Protein AF-A0A1Y3CD40-F1 (afdb_monomer_lite)

Foldseek 3Di:
DDDDDDDDDDDPDDDDDDPPPVVVVVLLVLLLVQFQPLKDKDDDQPWIKIFGQDDLPQKWKKKKKFDADPVQRFGPAIAMDTWDWAQDGDPVRVVVRCVVCPPSPTDGMTITPDHDDPPIDIDIGIGHPLQQQDDDVHGGQAGNSSNPNAGWHWGWFDDQFFIKIWTARDPVRPDTNDIDTDGDPDGDDGPDDPSRHDGD

Radius of gyration: 20.07 Å; chains: 1; bounding box: 46×55×56 Å

Structure (mmCIF, N/CA/C/O backbone):
data_AF-A0A1Y3CD40-F1
#
_entry.id   AF-A0A1Y3CD40-F1
#
loop_
_atom_site.group_PDB
_atom_site.id
_atom_site.type_symbol
_atom_site.label_atom_id
_atom_site.label_alt_id
_atom_site.label_comp_id
_atom_site.label_asym_id
_atom_site.label_entity_id
_atom_site.label_seq_id
_atom_site.pdbx_PDB_ins_code
_atom_site.Cartn_x
_atom_site.Cartn_y
_atom_site.Cartn_z
_atom_site.occupancy
_atom_site.B_iso_or_equiv
_atom_site.auth_seq_id
_atom_site.auth_comp_id
_atom_site.auth_asym_id
_atom_site.auth_atom_id
_atom_site.pdbx_PDB_model_num
ATOM 1 N N . MET A 1 1 ? -28.617 40.605 35.496 1.00 34.56 1 MET A N 1
ATOM 2 C CA . MET A 1 1 ? -29.493 39.490 35.085 1.00 34.56 1 MET A CA 1
ATOM 3 C C . MET A 1 1 ? -28.814 38.802 33.915 1.00 34.56 1 MET A C 1
ATOM 5 O O . MET A 1 1 ? -28.768 39.381 32.842 1.00 34.56 1 MET A O 1
ATOM 9 N N . MET A 1 2 ? -28.195 37.647 34.142 1.00 21.34 2 MET A N 1
ATOM 10 C CA . MET A 1 2 ? -27.704 36.77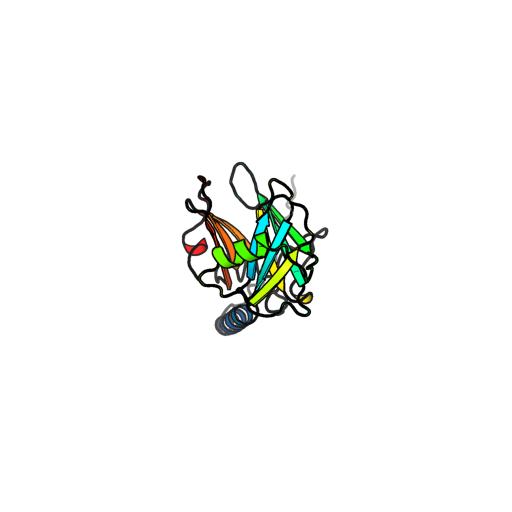7 33.075 1.00 21.34 2 MET A CA 1
ATOM 11 C C . MET A 1 2 ? -27.747 35.351 33.619 1.00 21.34 2 MET A C 1
ATOM 13 O O . MET A 1 2 ? -27.219 35.083 34.696 1.00 21.34 2 MET A O 1
ATOM 17 N N . PHE A 1 3 ? -28.511 34.507 32.934 1.00 21.34 3 PHE A N 1
ATOM 18 C CA . PHE A 1 3 ? -28.78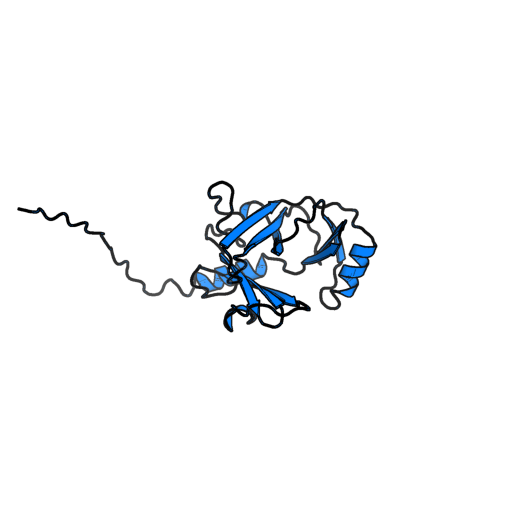8 33.129 33.308 1.00 21.34 3 PHE A CA 1
ATOM 19 C C . PHE A 1 3 ? -27.618 32.215 32.930 1.00 21.34 3 PHE A C 1
ATOM 21 O O . PHE A 1 3 ? -27.034 32.348 31.857 1.00 21.34 3 PHE A O 1
ATOM 28 N N . LEU A 1 4 ? -27.339 31.273 33.832 1.00 20.83 4 LEU A N 1
ATOM 29 C CA . LEU A 1 4 ? -26.603 30.033 33.605 1.00 20.83 4 LEU A CA 1
ATOM 30 C C . LEU A 1 4 ? -27.340 29.138 32.599 1.00 20.83 4 LEU A C 1
ATOM 32 O O . LEU A 1 4 ? -28.550 28.959 32.722 1.00 20.83 4 LEU A O 1
ATOM 36 N N . ILE A 1 5 ? -26.589 28.480 31.713 1.00 24.81 5 ILE A N 1
ATOM 37 C CA . ILE A 1 5 ? -26.925 27.139 31.220 1.00 24.81 5 ILE A CA 1
ATOM 38 C C . ILE A 1 5 ? -25.646 26.301 31.304 1.00 24.81 5 ILE A C 1
ATOM 40 O O . ILE A 1 5 ? -24.670 26.558 30.604 1.00 24.81 5 ILE A O 1
ATOM 44 N N . SER A 1 6 ? -25.656 25.328 32.212 1.00 22.31 6 SER A N 1
ATOM 45 C CA . SER A 1 6 ? -24.677 24.250 32.316 1.00 22.31 6 SER A CA 1
ATOM 46 C C . SER A 1 6 ? -25.056 23.117 31.363 1.00 22.31 6 SER A C 1
ATOM 48 O O . SER A 1 6 ? -26.196 22.655 31.405 1.00 22.31 6 SER A O 1
ATOM 50 N N . CYS A 1 7 ? -24.101 22.613 30.583 1.00 23.28 7 CYS A N 1
ATOM 51 C CA . CYS A 1 7 ? -24.213 21.302 29.947 1.00 23.28 7 CYS A CA 1
ATOM 52 C C . CYS A 1 7 ? -23.283 20.330 30.674 1.00 23.28 7 CYS A C 1
ATOM 54 O O . CYS A 1 7 ? -22.067 20.372 30.517 1.00 23.28 7 CYS A O 1
ATOM 56 N N . THR A 1 8 ? -23.884 19.476 31.497 1.00 23.80 8 THR A N 1
ATOM 57 C CA . THR A 1 8 ? -23.300 18.247 32.035 1.00 23.80 8 THR A CA 1
ATOM 58 C C . THR A 1 8 ? -23.122 17.241 30.897 1.00 23.80 8 THR A C 1
ATOM 60 O O . THR A 1 8 ? -24.110 16.893 30.249 1.00 23.80 8 THR A O 1
ATOM 63 N N . SER A 1 9 ? -21.905 16.751 30.659 1.00 26.22 9 SER A N 1
ATOM 64 C CA . SER A 1 9 ? -21.713 15.468 29.974 1.00 26.22 9 SER A CA 1
ATOM 65 C C . SER A 1 9 ? -21.477 14.399 31.039 1.00 26.22 9 SER A C 1
ATOM 67 O O . SER A 1 9 ? -20.674 14.575 31.950 1.00 26.22 9 SER A O 1
ATOM 69 N N . TYR A 1 10 ? -22.295 13.352 30.972 1.00 24.41 10 TYR A N 1
ATOM 70 C CA . TYR A 1 10 ? -22.186 12.128 31.755 1.00 24.41 10 TYR A CA 1
ATOM 71 C C . TYR A 1 10 ? -20.956 11.361 31.246 1.00 24.41 10 TYR A C 1
ATOM 73 O O . TYR A 1 10 ? -20.965 10.890 30.109 1.00 24.41 10 TYR A O 1
ATOM 81 N N . GLU A 1 11 ? -19.911 11.252 32.061 1.00 28.27 11 GLU A N 1
ATOM 82 C CA . GLU A 1 11 ? -18.873 10.233 31.904 1.00 28.27 11 GLU A CA 1
ATOM 83 C C . GLU A 1 11 ? -19.194 9.120 32.904 1.00 28.27 11 GLU A C 1
ATOM 85 O O . GLU A 1 11 ? -18.893 9.228 34.089 1.00 28.27 11 GLU A O 1
ATOM 90 N N . ASP A 1 12 ? -19.866 8.066 32.437 1.00 26.75 12 ASP A N 1
ATOM 91 C CA . ASP A 1 12 ? -19.858 6.797 33.161 1.00 26.75 12 ASP A CA 1
ATOM 92 C C . ASP A 1 12 ? -18.488 6.146 32.921 1.00 26.75 12 ASP A C 1
ATOM 94 O O . ASP A 1 12 ? -18.203 5.612 31.845 1.00 26.75 12 ASP A O 1
ATOM 98 N N . GLU A 1 13 ? -17.616 6.233 33.925 1.00 27.86 13 GLU A N 1
ATOM 99 C CA . GLU A 1 13 ? -16.353 5.501 33.992 1.00 27.86 13 GLU A CA 1
ATOM 100 C C . GLU A 1 13 ? -16.639 3.990 34.052 1.00 27.86 13 GLU A C 1
ATOM 102 O O . GLU A 1 13 ? -17.090 3.452 35.065 1.00 27.86 13 GLU A O 1
ATOM 107 N N . ILE A 1 14 ? -16.368 3.278 32.956 1.00 30.06 14 ILE A N 1
ATOM 108 C CA . ILE A 1 14 ? -16.331 1.811 32.957 1.00 30.06 14 ILE A CA 1
ATOM 109 C C . ILE A 1 14 ? -14.957 1.384 33.504 1.00 30.06 14 ILE A C 1
ATOM 111 O O . ILE A 1 14 ? -13.937 1.793 32.943 1.00 30.06 14 ILE A O 1
ATOM 115 N N . PRO A 1 15 ? -14.886 0.549 34.559 1.00 24.95 15 PRO A N 1
ATOM 116 C CA . PRO A 1 15 ? -13.616 0.145 35.143 1.00 24.95 15 PRO A CA 1
ATOM 117 C C . PRO A 1 15 ? -12.832 -0.742 34.169 1.00 24.95 15 PRO A C 1
ATOM 119 O O . PRO A 1 15 ? -13.283 -1.815 33.761 1.00 24.95 15 PRO A O 1
ATOM 122 N N . VAL A 1 16 ? -11.637 -0.279 33.801 1.00 34.59 16 VAL A N 1
ATOM 123 C CA . VAL A 1 16 ? -10.690 -0.980 32.930 1.00 34.59 16 VAL A CA 1
ATOM 124 C C . VAL A 1 16 ? -9.771 -1.839 33.791 1.00 34.59 16 VAL A C 1
ATOM 126 O O . VAL A 1 16 ? -8.693 -1.394 34.168 1.00 34.59 16 VAL A O 1
ATOM 129 N N . GLU A 1 17 ? -10.146 -3.088 34.071 1.00 32.19 17 GLU A N 1
ATOM 130 C CA . GLU A 1 17 ? -9.173 -4.073 34.559 1.00 32.19 17 GLU A CA 1
ATOM 131 C C . GLU A 1 17 ? -9.297 -5.439 33.861 1.00 32.19 17 GLU A C 1
ATOM 133 O O . GLU A 1 17 ? -10.316 -6.124 33.895 1.00 32.19 17 GLU A O 1
ATOM 138 N N . SER A 1 18 ? -8.165 -5.848 33.270 1.00 28.17 18 SER A N 1
ATOM 139 C CA . SER A 1 18 ? -7.723 -7.213 32.918 1.00 28.17 18 SER A CA 1
ATOM 140 C C . SER A 1 18 ? -8.180 -7.915 31.623 1.00 28.17 18 SER A C 1
ATOM 142 O O . SER A 1 18 ? -7.573 -8.927 31.277 1.00 28.17 18 SER A O 1
ATOM 144 N N . VAL A 1 19 ? -9.103 -7.376 30.816 1.00 32.25 19 VAL A N 1
ATOM 145 C CA . VAL A 1 19 ? -9.528 -8.045 29.553 1.00 32.25 19 VAL A CA 1
ATOM 146 C C . VAL A 1 19 ? -8.695 -7.638 28.313 1.00 32.25 19 VAL A C 1
ATOM 148 O O . VAL A 1 19 ? -8.696 -8.333 27.299 1.00 32.25 19 VAL A O 1
ATOM 151 N N . GLN A 1 20 ? -7.898 -6.565 28.391 1.00 33.16 20 GLN A N 1
ATOM 152 C CA . GLN A 1 20 ? -7.219 -5.973 27.222 1.00 33.16 20 GLN A CA 1
ATOM 153 C C . GLN A 1 20 ? -6.059 -6.816 26.642 1.00 33.16 20 GLN A C 1
ATOM 155 O O . GLN A 1 20 ? -5.842 -6.812 25.435 1.00 33.16 20 GLN A O 1
ATOM 160 N N . LYS A 1 21 ? -5.311 -7.572 27.463 1.00 32.75 21 LYS A N 1
ATOM 161 C CA . LYS A 1 21 ? -4.054 -8.211 27.007 1.00 32.75 21 LYS A CA 1
ATOM 162 C C . LYS A 1 21 ? -4.234 -9.410 26.067 1.00 32.75 21 LYS A C 1
ATOM 164 O O . LYS A 1 21 ? -3.338 -9.672 25.276 1.00 32.75 21 LYS A O 1
ATOM 169 N N . ASN A 1 22 ? -5.358 -10.127 26.144 1.00 33.34 22 ASN A N 1
ATOM 170 C CA . ASN A 1 22 ? -5.616 -11.311 25.304 1.00 33.34 22 ASN A CA 1
ATOM 171 C C . ASN A 1 22 ? -6.380 -10.987 24.009 1.00 33.34 22 ASN A C 1
ATOM 173 O O . ASN A 1 22 ? -6.388 -11.795 23.081 1.00 33.34 22 ASN A O 1
ATOM 177 N N . TYR A 1 23 ? -7.042 -9.827 23.946 1.00 40.56 23 TYR A N 1
ATOM 178 C CA . TYR A 1 23 ? -7.760 -9.391 22.747 1.00 40.56 23 TYR A CA 1
ATOM 179 C C . TYR A 1 23 ? -6.791 -8.821 21.697 1.00 40.56 23 TYR A C 1
ATOM 181 O O . TYR A 1 23 ? -6.963 -9.076 20.508 1.00 40.56 23 TYR A O 1
ATOM 189 N N . ASP A 1 24 ? -5.744 -8.110 22.135 1.00 57.88 24 ASP A N 1
ATOM 190 C CA . ASP A 1 24 ? -4.782 -7.474 21.227 1.00 57.88 24 ASP A CA 1
ATOM 191 C C . ASP A 1 24 ? -3.840 -8.474 20.542 1.00 57.88 24 ASP A C 1
ATOM 193 O O . ASP A 1 24 ? -3.645 -8.378 19.335 1.00 57.88 24 ASP A O 1
ATOM 197 N N . SER A 1 25 ? -3.305 -9.481 21.245 1.00 57.03 25 SER A N 1
ATOM 198 C CA . SER A 1 25 ? -2.351 -10.439 20.650 1.00 57.03 25 SER A CA 1
ATOM 199 C C . SER A 1 25 ? -2.954 -11.262 19.507 1.00 57.03 25 SER A C 1
ATOM 201 O O . SER A 1 25 ? -2.354 -11.373 18.441 1.00 57.03 25 SER A O 1
ATOM 203 N N . ASN A 1 26 ? -4.175 -11.774 19.688 1.00 60.91 26 ASN A N 1
ATOM 204 C CA . ASN A 1 26 ? -4.884 -12.532 18.654 1.00 60.91 26 ASN A CA 1
ATOM 205 C C . ASN A 1 26 ? -5.242 -11.666 17.441 1.00 60.91 26 ASN A C 1
ATOM 207 O O . ASN A 1 26 ? -5.164 -12.134 16.307 1.00 60.91 26 ASN A O 1
ATOM 211 N N . ARG A 1 27 ? -5.625 -10.402 17.665 1.00 64.38 27 ARG A N 1
ATOM 212 C CA . ARG A 1 27 ? -5.925 -9.448 16.590 1.00 64.38 27 ARG A CA 1
ATOM 213 C C . ARG A 1 27 ? -4.670 -9.145 15.764 1.00 64.38 27 ARG A C 1
ATOM 215 O O . ARG A 1 27 ? -4.734 -9.174 14.538 1.00 64.38 27 ARG A O 1
ATOM 222 N N . ILE A 1 28 ? -3.531 -8.937 16.432 1.00 61.47 28 ILE A N 1
ATOM 223 C CA . ILE A 1 28 ? -2.218 -8.711 15.808 1.00 61.47 28 ILE A CA 1
ATOM 224 C C . ILE A 1 28 ? -1.807 -9.904 14.948 1.00 61.47 28 ILE A C 1
ATOM 226 O O . ILE A 1 28 ? -1.474 -9.726 13.778 1.00 61.47 28 ILE A O 1
ATOM 230 N N . GLU A 1 29 ? -1.850 -11.119 15.499 1.00 60.81 29 GLU A N 1
ATOM 231 C CA . GLU A 1 29 ? -1.494 -12.327 14.749 1.00 60.81 29 GLU A CA 1
ATOM 232 C C . GLU A 1 29 ? -2.425 -12.545 13.551 1.00 60.81 29 GLU A C 1
ATOM 234 O O . GLU A 1 29 ? -1.965 -12.912 12.473 1.00 60.81 29 GLU A O 1
ATOM 239 N N . GLN A 1 30 ? -3.725 -12.275 13.690 1.00 58.28 30 GLN A N 1
ATOM 240 C CA . GLN A 1 30 ? -4.676 -12.396 12.584 1.00 58.28 30 GLN A CA 1
ATOM 241 C C . GLN A 1 30 ? -4.435 -11.363 11.480 1.00 58.28 30 GLN A C 1
ATOM 243 O O . GLN A 1 30 ? -4.523 -11.731 10.311 1.00 58.28 30 GLN A O 1
ATOM 248 N N . SER A 1 31 ? -4.102 -10.113 11.815 1.00 59.75 31 SER A N 1
ATOM 249 C CA . SER A 1 31 ? -3.740 -9.092 10.821 1.00 59.75 31 SER A CA 1
ATOM 250 C C . SER A 1 31 ? -2.425 -9.443 10.118 1.00 59.75 31 SER A C 1
ATOM 252 O O . SER A 1 31 ? -2.384 -9.460 8.889 1.00 59.75 31 SER A O 1
ATOM 254 N N . LYS A 1 32 ? -1.383 -9.830 10.875 1.00 60.38 32 LYS A N 1
ATOM 255 C CA . LYS A 1 32 ? -0.082 -10.260 10.322 1.00 60.38 32 LYS A CA 1
ATOM 256 C C . LYS A 1 32 ? -0.213 -11.491 9.409 1.00 60.38 32 LYS A C 1
ATOM 258 O O . LYS A 1 32 ? 0.491 -11.577 8.412 1.00 60.38 32 LYS A O 1
ATOM 263 N N . ASN A 1 33 ? -1.136 -12.412 9.706 1.00 55.12 33 ASN A N 1
ATOM 264 C CA . ASN A 1 33 ? -1.370 -13.623 8.908 1.00 55.12 33 ASN A CA 1
ATOM 265 C C . ASN A 1 33 ? -2.306 -13.427 7.696 1.00 55.12 33 ASN A C 1
ATOM 267 O O . ASN A 1 33 ? -2.403 -14.333 6.867 1.00 55.12 33 ASN A O 1
ATOM 271 N N . LYS A 1 34 ? -3.028 -12.301 7.596 1.00 55.56 34 LYS A N 1
ATOM 272 C CA . LYS A 1 34 ? -4.039 -12.059 6.544 1.00 55.56 34 LYS A CA 1
ATOM 273 C C . LYS A 1 34 ? -3.618 -11.062 5.471 1.00 55.56 34 LYS A C 1
ATOM 275 O O . LYS A 1 34 ? -4.260 -11.023 4.424 1.00 55.56 34 LYS A O 1
ATOM 280 N N . ILE A 1 35 ? -2.568 -10.280 5.697 1.00 55.00 35 ILE A N 1
ATOM 281 C CA . ILE A 1 35 ? -2.058 -9.358 4.685 1.00 55.00 35 ILE A CA 1
ATOM 282 C C . ILE A 1 35 ? -0.812 -9.991 4.065 1.00 55.00 35 ILE A C 1
ATOM 284 O O . ILE A 1 35 ? 0.218 -10.156 4.710 1.00 55.00 35 ILE A O 1
ATOM 288 N N . ASP A 1 36 ? -0.926 -10.400 2.803 1.00 54.03 36 ASP A N 1
ATOM 289 C CA . ASP A 1 36 ? 0.199 -10.927 2.029 1.00 54.03 36 ASP A CA 1
ATOM 290 C C . ASP A 1 36 ? 1.004 -9.730 1.496 1.00 54.03 36 ASP A C 1
ATOM 292 O O . ASP A 1 36 ? 0.763 -9.220 0.403 1.00 54.03 36 ASP A O 1
ATOM 296 N N . TYR A 1 37 ? 1.944 -9.239 2.305 1.00 53.94 37 TYR A N 1
ATOM 297 C CA . TYR A 1 37 ? 2.756 -8.037 2.048 1.00 53.94 37 TYR A CA 1
ATOM 298 C C . TYR A 1 37 ? 3.748 -8.160 0.880 1.00 53.94 37 TYR A C 1
ATOM 300 O O . TYR A 1 37 ? 4.582 -7.290 0.639 1.00 53.94 37 TYR A O 1
ATOM 308 N N . THR A 1 38 ? 3.707 -9.260 0.136 1.00 61.38 38 THR A N 1
ATOM 309 C CA . THR A 1 38 ? 4.680 -9.562 -0.916 1.00 61.38 38 THR A CA 1
ATOM 310 C C . THR A 1 38 ? 4.207 -9.077 -2.276 1.00 61.38 38 THR A C 1
ATOM 312 O O . THR A 1 38 ? 4.277 -9.809 -3.263 1.00 61.38 38 THR A O 1
ATOM 315 N N . ILE A 1 39 ? 3.706 -7.844 -2.321 1.00 72.50 39 ILE A N 1
ATOM 316 C CA . ILE A 1 39 ? 3.338 -7.167 -3.559 1.00 72.50 39 ILE A CA 1
ATOM 317 C C . ILE A 1 39 ? 4.349 -6.055 -3.806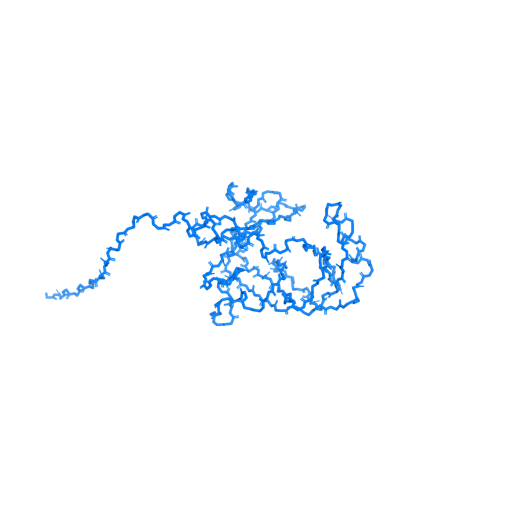 1.00 72.50 39 ILE A C 1
ATOM 319 O O . ILE A 1 39 ? 4.661 -5.274 -2.913 1.00 72.50 39 ILE A O 1
ATOM 323 N N . GLY A 1 40 ? 4.915 -6.028 -5.005 1.00 75.75 40 GLY A N 1
ATOM 324 C CA . GLY A 1 40 ? 5.716 -4.915 -5.497 1.00 75.75 40 GLY A CA 1
ATOM 325 C C . GLY A 1 40 ? 4.943 -4.178 -6.571 1.00 75.75 40 GLY A C 1
ATOM 326 O O . GLY A 1 40 ? 4.177 -4.798 -7.309 1.00 75.75 40 GLY A O 1
ATOM 327 N N . ARG A 1 41 ? 5.166 -2.874 -6.691 1.00 79.81 41 ARG A N 1
ATOM 328 C CA . ARG A 1 41 ? 4.602 -2.051 -7.759 1.00 79.81 41 ARG A CA 1
ATOM 329 C C . ARG A 1 41 ? 5.719 -1.307 -8.470 1.00 79.81 41 ARG A C 1
ATOM 331 O O . ARG A 1 41 ? 6.651 -0.828 -7.833 1.00 79.81 41 ARG A O 1
ATOM 338 N N . VAL A 1 42 ? 5.608 -1.211 -9.788 1.00 76.50 42 VAL A N 1
ATOM 339 C CA . VAL A 1 42 ? 6.414 -0.298 -10.597 1.00 76.50 42 VAL A CA 1
ATOM 340 C C . VAL A 1 42 ? 5.470 0.507 -11.472 1.00 76.50 42 VAL A C 1
ATOM 342 O O . VAL A 1 42 ? 4.542 -0.043 -12.066 1.00 76.50 42 VAL A O 1
ATOM 345 N N . GLN A 1 43 ? 5.737 1.805 -11.555 1.00 74.56 43 GLN A N 1
ATOM 346 C CA . GLN A 1 43 ? 4.975 2.745 -12.355 1.00 74.56 43 GLN A CA 1
ATOM 347 C C . GLN A 1 43 ? 5.905 3.468 -13.338 1.00 74.56 43 GLN A C 1
ATOM 349 O O . GLN A 1 43 ? 6.981 3.941 -12.979 1.00 74.56 43 GLN A O 1
ATOM 354 N N . PHE A 1 44 ? 5.474 3.543 -14.591 1.00 72.31 44 PHE A N 1
ATOM 355 C CA . PHE A 1 44 ? 6.065 4.304 -15.688 1.00 72.31 44 PHE A CA 1
ATOM 356 C C . PHE A 1 44 ? 5.018 5.257 -16.238 1.00 72.31 44 PHE A C 1
ATOM 358 O O . PHE A 1 44 ? 3.831 4.965 -16.153 1.00 72.31 44 PHE A O 1
ATOM 365 N N . LEU A 1 45 ? 5.458 6.311 -16.934 1.00 69.88 45 LEU A N 1
ATOM 366 C CA . LEU A 1 45 ? 4.602 7.355 -17.515 1.00 69.88 45 LEU A CA 1
ATOM 367 C C . LEU A 1 45 ? 3.310 6.839 -18.186 1.00 69.88 45 LEU A C 1
ATOM 369 O O . LEU A 1 45 ? 2.266 7.470 -18.064 1.00 69.88 45 LEU A O 1
ATOM 373 N N . ASN A 1 46 ? 3.387 5.698 -18.882 1.00 71.81 46 ASN A N 1
ATOM 374 C CA . ASN A 1 46 ? 2.280 5.128 -19.655 1.00 71.81 46 ASN A CA 1
ATOM 375 C C . ASN A 1 46 ? 1.900 3.694 -19.245 1.00 71.81 46 ASN A C 1
ATOM 377 O O . ASN A 1 46 ? 1.087 3.069 -19.925 1.00 71.81 46 ASN A O 1
ATOM 381 N N . SER A 1 47 ? 2.516 3.130 -18.206 1.00 76.44 47 SER A N 1
ATOM 382 C CA . SER A 1 47 ? 2.252 1.752 -17.792 1.00 76.44 47 SER A CA 1
ATOM 383 C C . SER A 1 47 ? 2.514 1.562 -16.308 1.00 76.44 47 SER A C 1
ATOM 385 O O . SER A 1 47 ? 3.404 2.166 -15.727 1.00 76.44 47 SER A O 1
ATOM 387 N N . SER A 1 48 ? 1.742 0.690 -15.681 1.00 84.06 48 SER A N 1
ATOM 388 C CA . SER A 1 48 ? 1.935 0.330 -14.286 1.00 84.06 48 SER A CA 1
ATOM 389 C C . SER A 1 48 ? 1.676 -1.154 -14.133 1.00 84.06 48 SER A C 1
ATOM 391 O O . SER A 1 48 ? 0.848 -1.732 -14.847 1.00 84.06 48 SER A O 1
ATOM 393 N N . CYS A 1 49 ? 2.423 -1.801 -13.254 1.00 86.94 49 CYS A N 1
ATOM 394 C CA . CYS A 1 49 ? 2.250 -3.215 -12.990 1.00 86.94 49 CYS A CA 1
ATOM 395 C C . CYS A 1 49 ? 2.606 -3.555 -11.553 1.00 86.94 49 CYS A C 1
ATOM 397 O O . CYS A 1 49 ? 3.349 -2.849 -10.867 1.00 86.94 49 CYS A O 1
ATOM 399 N N . ILE A 1 50 ? 2.072 -4.692 -11.128 1.00 87.44 50 ILE A N 1
ATOM 400 C CA . ILE A 1 50 ? 2.335 -5.275 -9.826 1.00 87.44 50 ILE A CA 1
ATOM 401 C C . ILE A 1 50 ? 2.923 -6.671 -9.981 1.00 87.44 50 ILE A C 1
ATOM 403 O O . ILE A 1 50 ? 2.577 -7.417 -10.902 1.00 87.44 50 ILE A O 1
ATOM 407 N N . GLY A 1 51 ? 3.815 -7.013 -9.062 1.00 87.00 51 GLY A N 1
ATOM 408 C CA . GLY A 1 51 ? 4.383 -8.342 -8.883 1.00 87.00 51 GLY A CA 1
ATOM 409 C C . GLY A 1 51 ? 3.913 -8.909 -7.555 1.00 87.00 51 GLY A C 1
ATOM 410 O O . GLY A 1 51 ? 3.756 -8.164 -6.596 1.00 87.00 51 GLY A O 1
ATOM 411 N N . SER A 1 52 ? 3.672 -10.213 -7.491 1.00 84.38 52 SER A N 1
ATOM 412 C CA . SER A 1 52 ? 3.256 -10.895 -6.263 1.00 84.38 52 SER A CA 1
ATOM 413 C C . SER A 1 52 ? 3.842 -12.301 -6.173 1.00 84.38 52 SER A C 1
ATOM 415 O O . SER A 1 52 ? 4.145 -12.937 -7.188 1.00 84.38 52 SER A O 1
ATOM 417 N N . VAL A 1 53 ? 4.018 -12.797 -4.949 1.00 82.44 53 VAL A N 1
ATOM 418 C CA . VAL A 1 53 ? 4.504 -14.168 -4.693 1.00 82.44 53 VAL A CA 1
ATOM 419 C C . VAL A 1 53 ? 3.391 -15.205 -4.799 1.00 82.44 53 VAL A C 1
ATOM 421 O O . VAL A 1 53 ? 3.651 -16.342 -5.186 1.00 82.44 53 VAL A O 1
ATOM 424 N N . LYS A 1 54 ? 2.146 -14.821 -4.507 1.00 83.56 54 LYS A N 1
ATOM 425 C CA . LYS A 1 54 ? 0.956 -15.675 -4.615 1.00 83.56 54 LYS A CA 1
ATOM 426 C C . LYS A 1 54 ? -0.028 -15.090 -5.633 1.00 83.56 54 LYS A C 1
ATOM 428 O O . LYS A 1 54 ? -0.037 -13.876 -5.828 1.00 83.56 54 LYS A O 1
ATOM 433 N N . PRO A 1 55 ? -0.855 -15.917 -6.294 1.00 84.94 55 PRO A N 1
ATOM 434 C CA . PRO A 1 55 ? -1.800 -15.414 -7.280 1.00 84.94 55 PRO A CA 1
ATOM 435 C C . PRO A 1 55 ? -2.876 -14.540 -6.624 1.00 84.94 55 PRO A C 1
ATOM 437 O O . PRO A 1 55 ? -3.431 -14.892 -5.583 1.00 84.94 55 PRO A O 1
ATOM 440 N N . ILE A 1 56 ? -3.218 -13.430 -7.278 1.00 81.31 56 ILE A N 1
ATOM 441 C CA . ILE A 1 56 ? -4.238 -12.471 -6.839 1.00 81.31 56 ILE A CA 1
ATOM 442 C C . ILE A 1 56 ? -5.595 -12.946 -7.378 1.00 81.31 56 ILE A C 1
ATOM 444 O O . ILE A 1 56 ? -6.201 -12.349 -8.265 1.00 81.31 56 ILE A O 1
ATOM 448 N N . ASN A 1 57 ? -6.052 -14.096 -6.884 1.00 75.81 57 ASN A N 1
ATOM 449 C CA . ASN A 1 57 ? -7.341 -14.674 -7.262 1.00 75.81 57 ASN A CA 1
ATOM 450 C C . ASN A 1 57 ? -8.416 -14.212 -6.275 1.00 75.81 57 ASN A C 1
ATOM 452 O O . ASN A 1 57 ? -8.281 -14.441 -5.078 1.00 75.81 57 ASN A O 1
ATOM 456 N N . ASN A 1 58 ? -9.503 -13.612 -6.771 1.00 73.12 58 ASN A N 1
ATOM 457 C CA . ASN A 1 58 ? -10.639 -13.122 -5.967 1.00 73.12 58 ASN A CA 1
ATOM 458 C C . ASN A 1 58 ? -10.302 -12.039 -4.924 1.00 73.12 58 ASN A C 1
ATOM 460 O O . ASN A 1 58 ? -11.143 -11.720 -4.085 1.00 73.12 58 ASN A O 1
ATOM 464 N N . LEU A 1 59 ? -9.104 -11.458 -4.981 1.00 80.06 59 LEU A N 1
ATOM 465 C CA . LEU A 1 59 ? -8.749 -10.295 -4.179 1.00 80.06 59 LEU A CA 1
ATOM 466 C C . LEU A 1 59 ? -9.001 -9.020 -4.984 1.00 80.06 59 LEU A C 1
ATOM 468 O O . LEU A 1 59 ? -8.915 -9.003 -6.213 1.00 80.06 59 LEU A O 1
ATOM 472 N N . ILE A 1 60 ? -9.311 -7.948 -4.271 1.00 79.62 60 ILE A N 1
ATOM 473 C CA . ILE A 1 60 ? -9.554 -6.621 -4.814 1.00 79.62 60 ILE A CA 1
ATOM 474 C C . ILE A 1 60 ? -8.265 -5.812 -4.691 1.00 79.62 60 ILE A C 1
ATOM 476 O O . ILE A 1 60 ? -7.802 -5.566 -3.574 1.00 79.62 60 ILE A O 1
ATOM 480 N N . PRO A 1 61 ? -7.693 -5.367 -5.819 1.00 79.94 61 PRO A N 1
ATOM 481 C CA . PRO A 1 61 ? -6.611 -4.406 -5.804 1.00 79.94 61 PRO A CA 1
ATOM 482 C C . PRO A 1 61 ? -7.155 -3.016 -5.470 1.00 79.94 61 PRO A C 1
ATOM 484 O O . PRO A 1 61 ? -8.110 -2.531 -6.091 1.00 79.94 61 PRO A O 1
ATOM 487 N N . ILE A 1 62 ? -6.556 -2.383 -4.468 1.00 81.19 62 ILE A N 1
ATOM 488 C CA . ILE A 1 62 ? -6.961 -1.085 -3.941 1.00 81.19 62 ILE A CA 1
ATOM 489 C C . ILE A 1 62 ? -5.732 -0.188 -3.937 1.00 81.19 62 ILE A C 1
ATOM 491 O O . ILE A 1 62 ? -4.713 -0.510 -3.329 1.00 81.19 62 ILE A O 1
ATOM 495 N N . LEU A 1 63 ? -5.851 0.955 -4.599 1.00 81.31 63 LEU A N 1
ATOM 496 C CA . LEU A 1 63 ? -4.905 2.041 -4.433 1.00 81.31 63 LEU A CA 1
ATOM 497 C C . LEU A 1 63 ? -5.395 2.940 -3.305 1.00 81.31 63 LEU A C 1
ATOM 499 O O . LEU A 1 63 ? -6.564 3.320 -3.304 1.00 81.31 63 LEU A O 1
ATOM 503 N N . ILE A 1 64 ? -4.515 3.242 -2.362 1.00 81.25 64 ILE A N 1
ATOM 504 C CA . ILE A 1 64 ? -4.692 4.218 -1.292 1.00 81.25 64 ILE A CA 1
ATOM 505 C C . ILE A 1 64 ? -3.951 5.474 -1.728 1.00 81.25 64 ILE A C 1
ATOM 507 O O . ILE A 1 64 ? -2.785 5.394 -2.091 1.00 81.25 64 ILE A O 1
ATOM 511 N N . GLU A 1 65 ? -4.620 6.614 -1.688 1.00 81.56 65 GLU A N 1
ATOM 512 C CA . GLU A 1 65 ? -4.093 7.892 -2.159 1.00 81.56 65 GLU A CA 1
ATOM 513 C C . GLU A 1 65 ? -4.001 8.851 -0.973 1.00 81.56 65 GLU A C 1
ATOM 515 O O . GLU A 1 65 ? -4.966 9.022 -0.226 1.00 81.56 65 GLU A O 1
ATOM 520 N N . PHE A 1 66 ? -2.844 9.471 -0.784 1.00 79.50 66 PHE A N 1
ATOM 521 C CA . PHE A 1 66 ? -2.595 10.439 0.272 1.00 79.50 66 PHE A CA 1
ATOM 522 C C . PHE A 1 66 ? -2.545 11.842 -0.329 1.00 79.50 66 PHE A C 1
ATOM 524 O O . PHE A 1 66 ? -1.678 12.151 -1.146 1.00 79.50 66 PHE A O 1
ATOM 531 N N . ASP A 1 67 ? -3.487 12.684 0.094 1.00 78.88 67 ASP A N 1
ATOM 532 C CA . ASP A 1 67 ? -3.481 14.125 -0.161 1.00 78.88 67 ASP A CA 1
ATOM 533 C C . ASP A 1 67 ? -2.666 14.787 0.948 1.00 78.88 67 ASP A C 1
ATOM 535 O O . ASP A 1 67 ? -3.005 14.671 2.135 1.00 78.88 67 ASP A O 1
ATOM 539 N N . LEU A 1 68 ? -1.572 15.429 0.561 1.00 77.50 68 LEU A N 1
ATOM 540 C CA . LEU A 1 68 ? -0.608 16.014 1.477 1.00 77.50 68 LEU A CA 1
ATOM 541 C C . LEU A 1 68 ? -0.801 17.516 1.577 1.00 77.50 68 LEU A C 1
ATOM 543 O O . LEU A 1 68 ? -1.165 18.199 0.625 1.00 77.50 68 LEU A O 1
ATOM 547 N N . ASP A 1 69 ? -0.531 18.035 2.763 1.00 81.50 69 ASP A N 1
ATOM 548 C CA . ASP A 1 69 ? -0.287 19.454 2.935 1.00 81.50 69 ASP A CA 1
ATOM 549 C C . ASP A 1 69 ? 1.147 19.771 2.493 1.00 81.50 69 ASP A C 1
ATOM 551 O O . ASP A 1 69 ? 2.099 19.421 3.192 1.00 81.50 69 ASP A O 1
ATOM 555 N N . ASP A 1 70 ? 1.290 20.427 1.341 1.00 73.38 70 ASP A N 1
ATOM 556 C CA . ASP A 1 70 ? 2.579 20.777 0.729 1.00 73.38 70 ASP A CA 1
ATOM 557 C C . ASP A 1 70 ? 3.516 21.560 1.668 1.00 73.38 70 ASP A C 1
ATOM 559 O O . ASP A 1 70 ? 4.736 21.486 1.524 1.00 73.38 70 ASP A O 1
ATOM 563 N N . GLU A 1 71 ? 2.977 22.309 2.639 1.00 77.62 71 GLU A N 1
ATOM 564 C CA . GLU A 1 71 ? 3.792 23.098 3.570 1.00 77.62 71 GLU A CA 1
ATOM 565 C C . GLU A 1 71 ? 4.361 22.255 4.716 1.00 77.62 71 GLU A C 1
ATOM 567 O O . GLU A 1 71 ? 5.455 22.532 5.212 1.00 77.62 71 GLU A O 1
ATOM 572 N N . SER A 1 72 ? 3.616 21.241 5.162 1.00 76.31 72 SER A N 1
ATOM 573 C CA . SER A 1 72 ? 3.942 20.475 6.369 1.00 76.31 72 SER A CA 1
ATOM 574 C C . SER A 1 72 ? 4.303 19.010 6.107 1.00 76.31 72 SER A C 1
ATOM 576 O O . SER A 1 72 ? 4.776 18.324 7.015 1.00 76.31 72 SER A O 1
ATOM 578 N N . GLY A 1 73 ? 4.074 18.517 4.888 1.00 72.62 73 GLY A N 1
ATOM 579 C CA . GLY A 1 73 ? 4.221 17.111 4.507 1.00 72.62 73 GLY A CA 1
ATOM 580 C C . GLY A 1 73 ? 3.239 16.174 5.218 1.00 72.62 73 GLY A C 1
ATOM 581 O O . GLY A 1 73 ? 3.378 14.954 5.126 1.00 72.62 73 GLY A O 1
ATOM 582 N N . ASN A 1 74 ? 2.278 16.717 5.973 1.00 78.06 74 ASN A N 1
ATOM 583 C CA . ASN A 1 74 ? 1.324 15.931 6.745 1.00 78.06 74 ASN A CA 1
ATOM 584 C C . ASN A 1 74 ? 0.160 15.467 5.873 1.00 78.06 74 ASN A C 1
ATOM 586 O O . ASN A 1 74 ? -0.275 16.160 4.953 1.00 78.06 74 ASN A O 1
ATOM 590 N N . VAL A 1 75 ? -0.401 14.311 6.223 1.00 77.12 75 VAL A N 1
ATOM 591 C CA . VAL A 1 75 ? -1.598 13.781 5.567 1.00 77.12 75 VAL A CA 1
ATOM 592 C C . VAL A 1 75 ? -2.805 14.654 5.902 1.00 77.12 75 VAL A C 1
ATOM 594 O O . VAL A 1 75 ? -3.214 14.763 7.059 1.00 77.12 75 VAL A O 1
ATOM 597 N N . LYS A 1 76 ? -3.405 15.242 4.868 1.00 78.56 76 LYS A N 1
ATOM 598 C CA . LYS A 1 76 ? -4.626 16.044 4.951 1.00 78.56 76 LYS A CA 1
ATOM 599 C C . LYS A 1 76 ? -5.867 15.188 4.730 1.00 78.56 76 LYS A C 1
ATOM 601 O O . LYS A 1 76 ? -6.814 15.280 5.509 1.00 78.56 76 LYS A O 1
ATOM 606 N N . ASN A 1 77 ? -5.863 14.356 3.686 1.00 76.56 77 ASN A N 1
ATOM 607 C CA . ASN A 1 77 ? -6.938 13.410 3.386 1.00 76.56 77 ASN A CA 1
ATOM 608 C C . ASN A 1 77 ? -6.377 12.069 2.905 1.00 76.56 77 ASN A C 1
ATOM 610 O O . ASN A 1 77 ? -5.275 11.997 2.365 1.00 76.56 77 ASN A O 1
ATOM 614 N N . ILE A 1 78 ? -7.185 11.019 3.061 1.00 77.50 78 ILE A N 1
ATOM 615 C CA . ILE A 1 78 ? -6.899 9.686 2.530 1.00 77.50 78 ILE A CA 1
ATOM 616 C C . ILE A 1 78 ? -8.035 9.293 1.584 1.00 77.50 78 ILE A C 1
ATOM 618 O O . ILE A 1 78 ? -9.206 9.246 1.967 1.00 77.50 78 ILE A O 1
ATOM 622 N N . GLY A 1 79 ? -7.674 9.046 0.331 1.00 76.44 79 GLY A N 1
ATOM 623 C CA . GLY A 1 79 ? -8.520 8.509 -0.720 1.00 76.44 79 GLY A CA 1
ATOM 624 C C . GLY A 1 79 ? -8.227 7.035 -0.984 1.00 76.44 79 GLY A C 1
ATOM 625 O O . GLY A 1 79 ? -7.254 6.458 -0.501 1.00 76.44 79 GLY A O 1
ATOM 626 N N . TYR A 1 80 ? -9.100 6.412 -1.765 1.00 78.94 80 TYR A N 1
ATOM 627 C CA . TYR A 1 80 ? -8.860 5.089 -2.326 1.00 78.94 80 TYR A CA 1
ATOM 628 C C . TYR A 1 80 ? -9.634 4.898 -3.616 1.00 78.94 80 TYR A C 1
ATOM 630 O O . TYR A 1 80 ? -10.727 5.441 -3.801 1.00 78.94 80 TYR A O 1
ATOM 638 N N . ARG A 1 81 ? -9.123 4.009 -4.460 1.00 77.06 81 ARG A N 1
ATOM 639 C CA . ARG A 1 81 ? -9.840 3.523 -5.632 1.00 77.06 81 ARG A CA 1
ATOM 640 C C . ARG A 1 81 ? -9.570 2.049 -5.865 1.00 77.06 81 ARG A C 1
ATOM 642 O O . ARG A 1 81 ? -8.463 1.553 -5.674 1.00 77.06 81 ARG A O 1
ATOM 649 N N . ARG A 1 82 ? -10.602 1.340 -6.322 1.00 81.69 82 ARG A N 1
ATOM 650 C CA . ARG A 1 82 ? -10.433 -0.018 -6.848 1.00 81.69 82 ARG A CA 1
ATOM 651 C C . ARG A 1 82 ? -9.724 0.076 -8.189 1.00 81.69 82 ARG A C 1
ATOM 653 O O . ARG A 1 82 ? -10.145 0.850 -9.050 1.00 81.69 82 ARG A O 1
ATOM 660 N N . VAL A 1 83 ? -8.689 -0.732 -8.374 1.00 82.19 83 VAL A N 1
ATOM 661 C CA . VAL A 1 83 ? -7.923 -0.772 -9.621 1.00 82.19 83 VAL A CA 1
ATOM 662 C C . VAL A 1 83 ? -8.195 -2.087 -10.328 1.00 82.19 83 VAL A C 1
ATOM 664 O O . VAL A 1 83 ? -8.253 -3.148 -9.707 1.00 82.19 83 VAL A O 1
ATOM 667 N N . LYS A 1 84 ? -8.390 -2.023 -11.645 1.00 85.62 84 LYS A N 1
ATOM 668 C CA . LYS A 1 84 ? -8.509 -3.228 -12.463 1.00 85.62 84 LYS A CA 1
ATOM 669 C C . LYS A 1 84 ? -7.117 -3.755 -12.783 1.00 85.62 84 LYS A C 1
ATOM 671 O O . LYS A 1 84 ? -6.264 -3.011 -13.262 1.00 85.62 84 LYS A O 1
ATOM 676 N N . ILE A 1 85 ? -6.931 -5.049 -12.551 1.00 87.00 85 ILE A N 1
ATOM 677 C CA . ILE A 1 85 ? -5.747 -5.781 -12.996 1.00 87.00 85 ILE A CA 1
ATOM 678 C C . ILE A 1 85 ? -6.004 -6.426 -14.359 1.00 87.00 85 ILE A C 1
ATOM 680 O O . ILE A 1 85 ? -7.106 -6.893 -14.648 1.00 87.00 85 ILE A O 1
ATOM 684 N N . ASN A 1 86 ? -4.965 -6.479 -15.183 1.00 85.81 86 ASN A N 1
ATOM 685 C CA . ASN A 1 86 ? -4.917 -7.223 -16.433 1.00 85.81 86 ASN A CA 1
ATOM 686 C C . ASN A 1 86 ? -3.863 -8.335 -16.321 1.00 85.81 86 ASN A C 1
ATOM 688 O O . ASN A 1 86 ? -2.764 -8.111 -15.818 1.00 85.81 86 ASN A O 1
ATOM 692 N N . SER A 1 87 ? -4.166 -9.522 -16.843 1.00 85.25 87 SER A N 1
ATOM 693 C CA . SER A 1 87 ? -3.256 -10.675 -16.889 1.00 85.25 87 SER A CA 1
ATOM 694 C C . SER A 1 87 ? -2.082 -10.519 -17.865 1.00 85.25 87 SER A C 1
ATOM 696 O O . SER A 1 87 ? -1.242 -11.409 -17.958 1.00 85.25 87 SER A O 1
ATOM 698 N N . SER A 1 88 ? -2.028 -9.425 -18.625 1.00 86.88 88 SER A N 1
ATOM 699 C CA . SER A 1 88 ? -0.972 -9.150 -19.605 1.00 86.88 88 SER A CA 1
ATOM 700 C C . SER A 1 88 ? -0.221 -7.857 -19.255 1.00 86.88 88 SER A C 1
ATOM 702 O O . SER A 1 88 ? -0.513 -6.816 -19.846 1.00 86.88 88 SER A O 1
ATOM 704 N N . PRO A 1 89 ? 0.703 -7.887 -18.272 1.00 88.31 89 PRO A N 1
ATOM 705 C CA . PRO A 1 89 ? 1.552 -6.743 -17.942 1.00 88.31 89 PRO A CA 1
ATOM 706 C C . PRO A 1 89 ? 2.538 -6.412 -19.068 1.00 88.31 89 PRO A C 1
ATOM 708 O O . PRO A 1 89 ? 2.934 -7.277 -19.851 1.00 88.31 89 PRO A O 1
ATOM 711 N N . ASP A 1 90 ? 2.987 -5.158 -19.095 1.00 88.69 90 ASP A N 1
ATOM 712 C CA . ASP A 1 90 ? 4.078 -4.724 -19.963 1.00 88.69 90 ASP A CA 1
ATOM 713 C C . ASP A 1 90 ? 5.414 -5.395 -19.578 1.00 88.69 90 ASP A C 1
ATOM 715 O O . ASP A 1 90 ? 5.748 -5.532 -18.399 1.00 88.69 90 ASP A O 1
ATOM 719 N N . ASN A 1 91 ? 6.198 -5.808 -20.578 1.00 89.19 91 ASN A N 1
ATOM 720 C CA . ASN A 1 91 ? 7.429 -6.574 -20.365 1.00 89.19 91 ASN A CA 1
ATOM 721 C C . ASN A 1 91 ? 8.543 -5.749 -19.701 1.00 89.19 91 ASN A C 1
ATOM 723 O O . ASN A 1 91 ? 9.298 -6.282 -18.887 1.00 89.19 91 ASN A O 1
ATOM 727 N N . GLU A 1 92 ? 8.666 -4.458 -20.023 1.00 86.56 92 GLU A N 1
ATOM 728 C CA . GLU A 1 92 ? 9.637 -3.588 -19.348 1.00 86.56 92 GLU A CA 1
ATOM 729 C C . GLU A 1 92 ? 9.254 -3.407 -17.881 1.00 86.56 92 GLU A C 1
ATOM 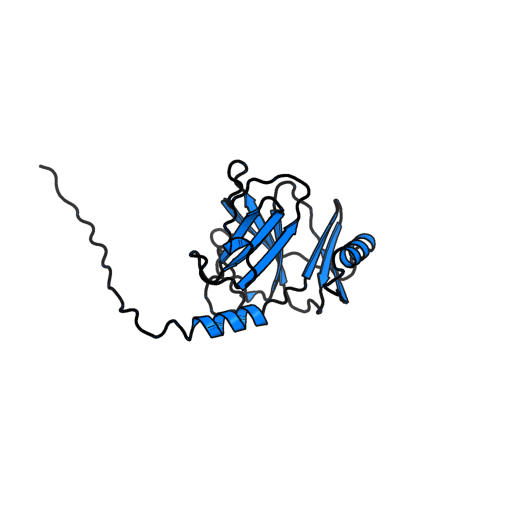731 O O . GLU A 1 92 ? 10.119 -3.440 -17.003 1.00 86.56 92 GLU A O 1
ATOM 736 N N . CYS A 1 93 ? 7.954 -3.354 -17.601 1.00 85.81 93 CYS A N 1
ATOM 737 C CA . CYS A 1 93 ? 7.460 -3.308 -16.238 1.00 85.81 93 CYS A CA 1
ATOM 738 C C . CYS A 1 93 ? 7.774 -4.579 -15.436 1.00 85.81 93 CYS A C 1
ATOM 740 O O . CYS A 1 93 ? 8.310 -4.496 -14.329 1.00 85.81 93 CYS A O 1
ATOM 742 N N . VAL A 1 94 ? 7.574 -5.763 -16.024 1.00 87.31 94 VAL A N 1
ATOM 743 C CA . VAL A 1 94 ? 7.970 -7.042 -15.405 1.00 87.31 94 VAL A CA 1
ATOM 744 C C . VAL A 1 94 ? 9.479 -7.101 -15.146 1.00 87.31 94 VAL A C 1
ATOM 746 O O . VAL A 1 94 ? 9.912 -7.546 -14.082 1.00 87.31 94 VAL A O 1
ATOM 749 N N . LYS A 1 95 ? 10.309 -6.635 -16.086 1.00 87.00 95 LYS A N 1
ATOM 750 C CA . LYS A 1 95 ? 11.766 -6.574 -15.889 1.00 87.00 95 LYS A CA 1
ATOM 751 C C . LYS A 1 95 ? 12.151 -5.641 -14.747 1.00 87.00 95 LYS A C 1
ATOM 753 O O . LYS A 1 95 ? 13.048 -5.983 -13.982 1.00 87.00 95 LYS A O 1
ATOM 758 N N . ALA A 1 96 ? 11.515 -4.477 -14.642 1.00 83.12 96 ALA A N 1
ATOM 759 C CA . ALA A 1 96 ? 11.793 -3.527 -13.575 1.00 83.12 96 ALA A CA 1
ATOM 760 C C . ALA A 1 96 ? 11.399 -4.079 -12.205 1.00 83.12 96 ALA A C 1
ATOM 762 O O . ALA A 1 96 ? 12.213 -3.993 -11.292 1.00 83.12 96 ALA A O 1
ATOM 763 N N . LEU A 1 97 ? 10.237 -4.733 -12.092 1.00 81.94 97 LEU A N 1
ATOM 764 C CA . LEU A 1 97 ? 9.853 -5.449 -10.873 1.00 81.94 97 LEU A CA 1
ATOM 765 C C . LEU A 1 97 ? 10.903 -6.493 -10.498 1.00 81.94 97 LEU A C 1
ATOM 767 O O . LEU A 1 97 ? 11.423 -6.463 -9.395 1.00 81.94 97 LEU A O 1
ATOM 771 N N . ASN A 1 98 ? 11.297 -7.354 -11.439 1.00 80.31 98 ASN A N 1
ATOM 772 C CA . ASN A 1 98 ? 12.314 -8.377 -11.181 1.00 80.31 98 ASN A CA 1
ATOM 773 C C . ASN A 1 98 ? 13.675 -7.800 -10.754 1.00 80.31 98 ASN A C 1
ATOM 775 O O . ASN A 1 98 ? 14.415 -8.461 -10.030 1.00 80.31 98 ASN A O 1
ATOM 779 N N . ARG A 1 99 ? 14.022 -6.584 -11.197 1.00 75.31 99 ARG A N 1
ATOM 780 C CA . ARG A 1 99 ? 15.241 -5.883 -10.765 1.00 75.31 99 ARG A CA 1
ATOM 781 C C . ARG A 1 99 ? 15.092 -5.252 -9.384 1.00 75.31 99 ARG A C 1
ATOM 783 O O . ARG A 1 99 ? 16.044 -5.296 -8.615 1.00 75.31 99 ARG A O 1
ATOM 790 N N . SER A 1 100 ? 13.940 -4.649 -9.089 1.00 64.69 100 SER A N 1
ATOM 791 C CA . SER A 1 100 ? 13.692 -3.966 -7.815 1.00 64.69 100 SER A CA 1
ATOM 792 C C . SER A 1 100 ? 13.489 -4.942 -6.659 1.00 64.69 100 SER A C 1
ATOM 794 O O . SER A 1 100 ? 13.687 -4.582 -5.504 1.00 64.69 100 SER A O 1
ATOM 796 N N . SER A 1 101 ? 13.146 -6.196 -6.956 1.00 59.22 101 SER A N 1
ATOM 797 C CA . SER A 1 101 ? 12.800 -7.204 -5.963 1.00 59.22 101 SER A CA 1
ATOM 798 C C . SER A 1 101 ? 13.796 -8.356 -5.883 1.00 59.22 101 SER A C 1
ATOM 800 O O . SER A 1 101 ? 13.392 -9.519 -5.952 1.00 59.22 101 SER A O 1
ATOM 802 N N . VAL A 1 102 ? 15.084 -8.054 -5.696 1.00 54.09 102 VAL A N 1
ATOM 803 C CA . VAL A 1 102 ? 16.120 -9.085 -5.467 1.00 54.09 102 VAL A CA 1
ATOM 804 C C . VAL A 1 102 ? 15.732 -10.024 -4.307 1.00 54.09 102 VAL A C 1
ATOM 806 O O . VAL A 1 102 ? 16.113 -11.190 -4.305 1.00 54.09 102 VAL A O 1
ATOM 809 N N . GLU A 1 103 ? 14.900 -9.552 -3.373 1.00 59.59 103 GLU A N 1
ATOM 810 C CA . GLU A 1 103 ? 14.470 -10.309 -2.192 1.00 59.59 103 GLU A CA 1
ATOM 811 C C . GLU A 1 103 ? 13.038 -10.872 -2.267 1.00 59.59 103 GLU A C 1
ATOM 813 O O . GLU A 1 103 ? 12.747 -11.883 -1.629 1.00 59.59 103 GLU A O 1
ATOM 818 N N . ARG A 1 104 ? 12.125 -10.264 -3.045 1.00 66.06 104 ARG A N 1
ATOM 819 C CA . ARG A 1 104 ? 10.685 -10.601 -2.981 1.00 66.06 104 ARG A CA 1
ATOM 820 C C . ARG A 1 104 ? 10.239 -11.719 -3.945 1.00 66.06 104 ARG A C 1
ATOM 822 O O . ARG A 1 104 ? 9.074 -12.085 -3.900 1.00 66.06 104 ARG A O 1
ATOM 829 N N . ASN A 1 105 ? 11.130 -12.293 -4.771 1.00 76.81 105 ASN A N 1
ATOM 830 C CA . ASN A 1 105 ? 10.900 -13.491 -5.618 1.00 76.81 105 ASN A CA 1
ATOM 831 C C . ASN A 1 105 ? 9.497 -13.578 -6.270 1.00 76.81 105 ASN A C 1
ATOM 833 O O . ASN A 1 105 ? 8.800 -14.595 -6.169 1.00 76.81 105 ASN A O 1
ATOM 837 N N . PHE A 1 106 ? 9.057 -12.503 -6.931 1.00 84.75 106 PHE A N 1
ATOM 838 C CA . PHE A 1 106 ? 7.725 -12.451 -7.532 1.00 84.75 106 PHE A CA 1
ATOM 839 C C . PHE A 1 106 ? 7.531 -13.545 -8.588 1.00 84.75 106 PHE A C 1
ATOM 841 O O . PHE A 1 106 ? 8.362 -13.740 -9.472 1.00 84.75 106 PHE A O 1
ATOM 848 N N . SER A 1 107 ? 6.405 -14.251 -8.495 1.00 86.62 107 SER A N 1
ATOM 849 C CA . SER A 1 107 ? 6.049 -15.360 -9.392 1.00 86.62 107 SER A CA 1
ATOM 850 C C . SER A 1 107 ? 4.843 -15.040 -10.280 1.00 86.62 107 SER A C 1
ATOM 852 O O . SER A 1 107 ? 4.595 -15.738 -11.261 1.00 86.62 107 SER A O 1
ATOM 854 N N . TYR A 1 108 ? 4.099 -13.979 -9.958 1.00 88.50 108 TYR A N 1
ATOM 855 C CA . TYR A 1 108 ? 2.887 -13.570 -10.661 1.00 88.50 108 TYR A CA 1
ATOM 856 C C . TYR A 1 108 ? 2.924 -12.071 -10.940 1.00 88.50 108 TYR A C 1
ATOM 858 O O . TYR A 1 108 ? 3.202 -11.284 -10.035 1.00 88.50 108 TYR A O 1
ATOM 866 N N . PHE A 1 109 ? 2.603 -11.680 -12.172 1.00 90.06 109 PHE A N 1
ATOM 867 C CA . PHE A 1 109 ? 2.684 -10.295 -12.631 1.00 90.06 109 PHE A CA 1
ATOM 868 C C . PHE A 1 109 ? 1.379 -9.865 -13.292 1.00 90.06 109 PHE A C 1
ATOM 870 O O . PHE A 1 109 ? 0.801 -10.619 -14.077 1.00 90.06 109 PHE A O 1
ATOM 877 N N . TYR A 1 110 ? 0.946 -8.640 -13.007 1.00 89.81 110 TYR A N 1
ATOM 878 C CA . TYR A 1 110 ? -0.314 -8.092 -13.504 1.00 89.81 110 TYR A CA 1
ATOM 879 C C . TYR A 1 110 ? -0.129 -6.645 -13.943 1.00 89.81 110 TYR A C 1
ATOM 881 O O . TYR A 1 110 ? 0.543 -5.872 -13.265 1.00 89.81 110 TYR A O 1
ATOM 889 N N . GLY A 1 111 ? -0.726 -6.271 -15.072 1.00 89.81 111 GLY A N 1
ATOM 890 C CA . GLY A 1 111 ? -0.811 -4.874 -15.491 1.00 89.81 111 GLY A CA 1
ATOM 891 C C . GLY A 1 111 ? -1.905 -4.152 -14.709 1.00 89.81 111 GLY A C 1
ATOM 892 O O . GLY A 1 111 ? -2.911 -4.768 -14.360 1.00 89.81 111 GLY A O 1
ATOM 893 N N . LEU A 1 112 ? -1.728 -2.860 -14.457 1.00 86.69 112 LEU A N 1
ATOM 894 C CA . LEU A 1 112 ? -2.744 -1.997 -13.865 1.00 86.69 112 LEU A CA 1
ATOM 895 C C . LEU A 1 112 ? -3.317 -1.067 -14.934 1.00 86.69 112 LEU A C 1
ATOM 897 O O . LEU A 1 112 ? -2.572 -0.392 -15.642 1.00 86.69 112 LEU A O 1
ATOM 901 N N . ASP A 1 113 ? -4.644 -1.031 -15.038 1.00 80.81 113 ASP A N 1
ATOM 902 C CA . ASP A 1 113 ? -5.350 -0.038 -15.851 1.00 80.81 113 ASP A CA 1
ATOM 903 C C . ASP A 1 113 ? -5.522 1.242 -15.024 1.00 80.81 113 ASP A C 1
ATOM 905 O O . ASP A 1 113 ? -6.549 1.465 -14.377 1.00 80.81 113 ASP A O 1
ATOM 909 N N . GLU A 1 114 ? -4.456 2.039 -14.956 1.00 75.56 114 GLU A N 1
ATOM 910 C CA . GLU A 1 114 ? -4.440 3.312 -14.245 1.00 75.56 114 GLU A CA 1
ATOM 911 C C . GLU A 1 114 ? -3.818 4.438 -15.066 1.00 75.56 114 GLU A C 1
ATOM 913 O O . GLU A 1 114 ? -2.936 4.227 -15.897 1.00 75.56 114 GLU A O 1
ATOM 918 N N . LYS A 1 115 ? -4.288 5.659 -14.806 1.00 65.44 115 LYS A N 1
ATOM 919 C CA . LYS A 1 115 ? -3.654 6.889 -15.272 1.00 65.44 115 LYS A CA 1
ATOM 920 C C . LYS A 1 115 ? -2.899 7.494 -14.100 1.00 65.44 115 LYS A C 1
ATOM 922 O O . LYS A 1 115 ? -3.429 7.517 -12.993 1.00 65.44 115 LYS A O 1
ATOM 927 N N . ILE A 1 116 ? -1.687 7.972 -14.351 1.00 60.66 116 ILE A N 1
ATOM 928 C CA . ILE A 1 116 ? -0.917 8.691 -13.339 1.00 60.66 116 ILE A CA 1
ATOM 929 C C . ILE A 1 116 ? -1.570 10.052 -13.125 1.00 60.66 116 ILE A C 1
ATOM 931 O O . ILE A 1 116 ? -1.702 10.832 -14.072 1.00 60.66 116 ILE A O 1
ATOM 935 N N . GLU A 1 117 ? -1.948 10.338 -11.886 1.00 63.09 117 GLU A N 1
ATOM 936 C CA . GLU A 1 117 ? -2.249 11.695 -11.452 1.00 63.09 117 GLU A CA 1
ATOM 937 C C . GLU A 1 117 ? -0.988 12.280 -10.810 1.00 63.09 117 GLU A C 1
ATOM 939 O O . GLU A 1 117 ? -0.424 11.721 -9.873 1.00 63.09 117 GLU A O 1
ATOM 944 N N . SER A 1 118 ? -0.488 13.381 -11.371 1.00 56.78 118 SER A N 1
ATOM 945 C CA . SER A 1 118 ? 0.676 14.081 -10.822 1.00 56.78 118 SER A CA 1
ATOM 946 C C . SER A 1 118 ? 0.317 14.709 -9.475 1.00 56.78 118 SER A C 1
ATOM 948 O O . SER A 1 118 ? -0.693 15.402 -9.386 1.00 56.78 118 SER A O 1
ATOM 950 N N . GLY A 1 119 ? 1.182 14.548 -8.470 1.00 59.34 119 GLY A N 1
ATOM 951 C CA . GLY A 1 119 ? 1.047 15.209 -7.164 1.00 59.34 119 GLY A CA 1
ATOM 952 C C . GLY A 1 119 ? 0.294 14.414 -6.094 1.00 59.34 119 GLY A C 1
ATOM 953 O O . GLY A 1 119 ? 0.047 14.951 -5.022 1.00 59.34 119 GLY A O 1
ATOM 954 N N . VAL A 1 120 ? -0.049 13.151 -6.354 1.00 65.75 120 VAL A N 1
ATOM 955 C CA . VAL A 1 120 ? -0.626 12.242 -5.354 1.00 65.75 120 VAL A CA 1
ATOM 956 C C . VAL A 1 120 ? 0.417 11.200 -4.974 1.00 65.75 120 VAL A C 1
ATOM 958 O O . VAL A 1 120 ? 1.059 10.619 -5.848 1.00 65.75 120 VAL A O 1
ATOM 961 N N . VAL A 1 121 ? 0.584 10.956 -3.674 1.00 73.75 121 VAL A N 1
ATOM 962 C CA . VAL A 1 121 ? 1.399 9.841 -3.179 1.00 73.75 121 VAL A CA 1
ATOM 963 C C . VAL A 1 121 ? 0.476 8.673 -2.910 1.00 73.75 121 VAL A C 1
ATOM 965 O O . VAL A 1 121 ? -0.536 8.824 -2.226 1.00 73.75 121 VAL A O 1
ATOM 968 N N . ASP A 1 122 ? 0.793 7.516 -3.476 1.00 75.00 122 ASP A N 1
ATOM 969 C CA . ASP A 1 122 ? -0.102 6.375 -3.458 1.00 75.00 122 ASP A CA 1
ATOM 970 C C . ASP A 1 122 ? 0.573 5.090 -2.957 1.00 75.00 122 ASP A C 1
ATOM 972 O O . ASP A 1 122 ? 1.776 4.873 -3.089 1.00 75.00 122 ASP A O 1
ATOM 976 N N . TYR A 1 123 ? -0.231 4.231 -2.335 1.00 78.75 123 TYR A N 1
ATOM 977 C CA . TYR A 1 123 ? 0.172 2.913 -1.862 1.00 78.75 123 TYR A CA 1
ATOM 978 C C . TYR A 1 123 ? -0.792 1.865 -2.381 1.00 78.75 123 TYR A C 1
ATOM 980 O O . TYR A 1 123 ? -2.010 2.042 -2.371 1.00 78.75 123 TYR A O 1
ATOM 988 N N . PHE A 1 124 ? -0.243 0.748 -2.843 1.00 78.00 124 PHE A N 1
ATOM 989 C CA . PHE A 1 124 ? -1.032 -0.320 -3.432 1.00 78.00 124 PHE A CA 1
ATOM 990 C C . PHE A 1 124 ? -1.176 -1.476 -2.453 1.00 78.00 124 PHE A C 1
ATOM 992 O O . PHE A 1 124 ? -0.184 -2.061 -2.025 1.00 78.00 124 PHE A O 1
ATOM 999 N N . ILE A 1 125 ? -2.417 -1.835 -2.139 1.00 78.62 125 ILE A N 1
ATOM 1000 C CA . ILE A 1 125 ? -2.735 -3.003 -1.322 1.00 78.62 125 ILE A CA 1
ATOM 1001 C C . ILE A 1 125 ? -3.692 -3.924 -2.073 1.00 78.62 125 ILE A C 1
ATOM 1003 O O . ILE A 1 125 ? -4.410 -3.523 -2.990 1.00 78.62 125 ILE A O 1
ATOM 1007 N N . VAL A 1 126 ? -3.724 -5.185 -1.665 1.00 76.94 126 VAL A N 1
ATOM 1008 C CA . VAL A 1 126 ? -4.625 -6.185 -2.233 1.00 76.94 126 VAL A CA 1
ATOM 1009 C C . VAL A 1 126 ? -5.312 -6.907 -1.089 1.00 76.94 126 VAL A C 1
ATOM 1011 O O . VAL A 1 126 ? -4.654 -7.382 -0.167 1.00 76.94 126 VAL A O 1
ATOM 1014 N N . GLY A 1 127 ? -6.640 -6.976 -1.143 1.00 75.94 127 GLY A N 1
ATOM 1015 C CA . GLY A 1 127 ? -7.434 -7.525 -0.050 1.00 75.94 127 GLY A CA 1
ATOM 1016 C C . GLY A 1 127 ? -8.849 -7.920 -0.453 1.00 75.94 127 GLY A C 1
ATOM 1017 O O . GLY A 1 127 ? -9.301 -7.660 -1.562 1.00 75.94 127 GLY A O 1
ATOM 1018 N N . GLU A 1 128 ? -9.570 -8.576 0.445 1.00 76.38 128 GLU A N 1
ATOM 1019 C CA . GLU A 1 128 ? -10.979 -8.929 0.265 1.00 76.38 128 GLU A CA 1
ATOM 1020 C C . GLU A 1 128 ? -11.889 -7.687 0.361 1.00 76.38 128 GLU A C 1
ATOM 1022 O O . GLU A 1 128 ? -11.608 -6.751 1.104 1.00 76.38 128 GLU A O 1
ATOM 1027 N N . GLU A 1 129 ? -13.032 -7.680 -0.338 1.00 73.19 129 GLU A N 1
ATOM 1028 C CA . GLU A 1 129 ? -13.944 -6.516 -0.390 1.00 73.19 129 GLU A CA 1
ATOM 1029 C 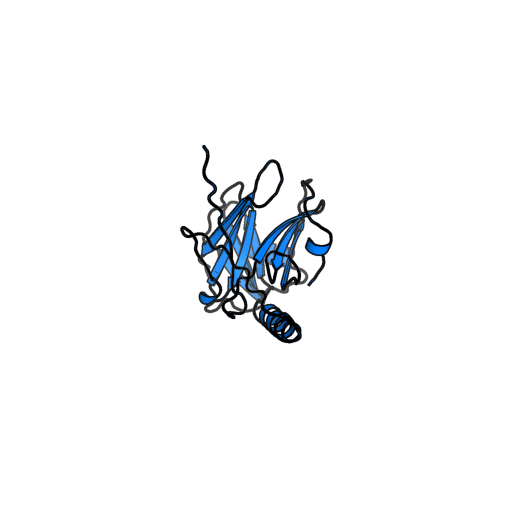C . GLU A 1 129 ? -14.398 -6.008 0.983 1.00 73.19 129 GLU A C 1
ATOM 1031 O O . GLU A 1 129 ? -14.516 -4.805 1.214 1.00 73.19 129 GLU A O 1
ATOM 1036 N N . LYS A 1 130 ? -14.631 -6.943 1.902 1.00 75.38 130 LYS A N 1
ATOM 1037 C CA . LYS A 1 130 ? -15.066 -6.684 3.278 1.00 75.38 130 LYS A CA 1
ATOM 1038 C C . LYS A 1 130 ? -13.987 -6.053 4.164 1.00 75.38 130 LYS A C 1
ATOM 1040 O O . LYS A 1 130 ? -14.302 -5.697 5.289 1.00 75.38 130 LYS A O 1
ATOM 1045 N N . MET A 1 131 ? -12.760 -5.868 3.665 1.00 76.25 131 MET A N 1
ATOM 1046 C CA . MET A 1 131 ? -11.700 -5.146 4.381 1.00 76.25 131 MET A CA 1
ATOM 1047 C C . MET A 1 131 ? -11.910 -3.623 4.402 1.00 76.25 131 MET A C 1
ATOM 1049 O O . MET A 1 131 ? -11.086 -2.899 4.947 1.00 76.25 131 MET A O 1
ATOM 1053 N N . ILE A 1 132 ? -12.978 -3.097 3.797 1.00 74.62 132 ILE A N 1
ATOM 1054 C CA . ILE A 1 132 ? -13.242 -1.654 3.732 1.00 74.62 132 ILE A CA 1
ATOM 1055 C C . ILE A 1 132 ? -14.402 -1.317 4.672 1.00 74.62 132 ILE A C 1
ATOM 1057 O O . ILE A 1 132 ? -15.560 -1.592 4.363 1.00 74.62 132 ILE A O 1
ATOM 1061 N N . LEU A 1 133 ? -14.090 -0.718 5.826 1.00 66.44 133 LEU A N 1
ATOM 1062 C CA . LEU A 1 133 ? -15.024 -0.628 6.955 1.00 66.44 133 LEU A CA 1
ATOM 1063 C C . LEU A 1 133 ? -15.980 0.569 6.909 1.00 66.44 133 LEU A C 1
ATOM 1065 O O . LEU A 1 133 ? -17.157 0.434 7.241 1.00 66.44 133 LEU A O 1
ATOM 1069 N N . LYS A 1 134 ? -15.494 1.772 6.574 1.00 59.97 134 LYS A N 1
ATOM 1070 C CA . LYS A 1 134 ? -16.298 3.003 6.694 1.00 59.97 134 LYS A CA 1
ATOM 1071 C C . LYS A 1 134 ? -16.000 4.008 5.601 1.00 59.97 134 LYS A C 1
ATOM 1073 O O . LYS A 1 134 ? -14.891 4.521 5.532 1.00 59.97 134 LYS A O 1
ATOM 1078 N N . GLN A 1 135 ? -17.037 4.358 4.846 1.00 59.06 135 GLN A N 1
ATOM 1079 C CA . GLN A 1 135 ? -17.034 5.471 3.904 1.00 59.06 135 GLN A CA 1
ATOM 1080 C C . GLN A 1 135 ? -17.725 6.687 4.540 1.00 59.06 135 GLN A C 1
ATOM 1082 O O . GLN A 1 135 ? -18.880 6.588 4.953 1.00 59.06 135 GLN A O 1
ATOM 1087 N N . LYS A 1 136 ? -17.067 7.846 4.604 1.00 49.56 136 LYS A N 1
ATOM 1088 C CA . LYS A 1 136 ? -17.723 9.137 4.865 1.00 49.56 136 LYS A CA 1
ATOM 1089 C C . LYS A 1 136 ? -17.642 9.959 3.589 1.00 49.56 136 LYS A C 1
ATOM 1091 O O . LYS A 1 136 ? -16.553 10.194 3.087 1.00 49.56 136 LYS A O 1
ATOM 1096 N N . ASN A 1 137 ? -18.790 10.356 3.039 1.00 54.94 137 ASN A N 1
ATOM 1097 C CA . ASN A 1 137 ? -18.867 11.041 1.740 1.00 54.94 137 ASN A CA 1
ATOM 1098 C C . ASN A 1 137 ? -18.156 10.277 0.596 1.00 54.94 137 ASN A C 1
ATOM 1100 O O . ASN A 1 137 ? -17.619 10.896 -0.315 1.00 54.94 137 ASN A O 1
ATOM 1104 N N . GLY A 1 138 ? -18.120 8.940 0.657 1.00 51.12 138 GLY A N 1
ATOM 1105 C CA . GLY A 1 138 ? -17.412 8.101 -0.320 1.00 51.12 138 GLY A CA 1
ATOM 1106 C C . GLY A 1 138 ? -15.910 7.906 -0.062 1.00 51.12 138 GLY A C 1
ATOM 1107 O O . GLY A 1 138 ? -15.278 7.187 -0.825 1.00 51.12 138 GLY A O 1
ATOM 1108 N N . GLN A 1 139 ? -15.338 8.481 1.007 1.00 52.41 139 GLN A N 1
ATOM 1109 C CA . GLN A 1 139 ? -13.922 8.316 1.378 1.00 52.41 139 GLN A CA 1
ATOM 1110 C C . GLN A 1 139 ? -13.740 7.323 2.539 1.00 52.41 139 GLN A C 1
ATOM 1112 O O . GLN A 1 139 ? -14.505 7.393 3.507 1.00 52.41 139 GLN A O 1
ATOM 1117 N N . PRO A 1 140 ? -12.748 6.415 2.488 1.00 56.50 140 PRO A N 1
ATOM 1118 C CA . PRO A 1 140 ? -12.527 5.394 3.491 1.00 56.50 140 PRO A CA 1
ATOM 1119 C C . PRO A 1 140 ? -11.795 6.037 4.673 1.00 56.50 140 PRO A C 1
ATOM 1121 O O . PRO A 1 140 ? -10.705 6.579 4.531 1.00 56.50 140 PRO A O 1
ATOM 1124 N N . LEU A 1 141 ? -12.379 5.994 5.863 1.00 61.50 141 LEU A N 1
ATOM 1125 C CA . LEU A 1 141 ? -11.705 6.530 7.053 1.00 61.50 141 LEU A CA 1
ATOM 1126 C C . LEU A 1 141 ? -10.826 5.488 7.757 1.00 61.50 141 LEU A C 1
ATOM 1128 O O . LEU A 1 141 ? -10.040 5.850 8.625 1.00 61.50 141 LEU A O 1
ATOM 1132 N N . ALA A 1 142 ? -10.993 4.208 7.418 1.00 68.69 142 ALA A N 1
ATOM 1133 C CA . ALA A 1 142 ? -10.244 3.092 7.980 1.00 68.69 142 ALA A CA 1
ATOM 1134 C C . ALA A 1 142 ? -10.438 1.815 7.152 1.00 68.69 142 ALA A C 1
ATOM 1136 O O . ALA A 1 142 ? -11.487 1.630 6.518 1.00 68.69 142 ALA A O 1
ATOM 1137 N N . LEU A 1 143 ? -9.451 0.924 7.219 1.00 77.19 143 LEU A N 1
ATOM 1138 C CA . LEU A 1 143 ? -9.547 -0.448 6.716 1.00 77.19 143 LEU A CA 1
ATOM 1139 C C . LEU A 1 143 ? -9.900 -1.414 7.857 1.00 77.19 143 LEU A C 1
ATOM 1141 O O . LEU A 1 143 ? -9.951 -1.014 9.010 1.00 77.19 143 LEU A O 1
ATOM 1145 N N . ASP A 1 144 ? -10.194 -2.662 7.526 1.00 78.88 144 ASP A N 1
ATOM 1146 C CA . ASP A 1 144 ? -10.435 -3.779 8.446 1.00 78.88 144 ASP A CA 1
ATOM 1147 C C . ASP A 1 144 ? -9.764 -5.017 7.887 1.00 78.88 144 ASP A C 1
ATOM 1149 O O . ASP A 1 144 ? -10.375 -5.883 7.253 1.00 78.88 144 ASP A O 1
ATOM 1153 N N . LEU A 1 145 ? -8.449 -5.048 8.012 1.00 73.31 145 LEU A N 1
ATOM 1154 C CA . LEU A 1 145 ? -7.633 -6.008 7.297 1.00 73.31 145 LEU A CA 1
ATOM 1155 C C . LEU A 1 145 ? -7.871 -7.428 7.815 1.00 73.31 145 LEU A C 1
ATOM 1157 O O . LEU A 1 145 ? -7.745 -8.393 7.060 1.00 73.31 145 LEU A O 1
ATOM 1161 N N . ASN A 1 146 ? -8.268 -7.565 9.083 1.00 71.19 146 ASN A N 1
ATOM 1162 C CA . ASN A 1 146 ? -8.559 -8.851 9.706 1.00 71.19 146 ASN A CA 1
ATOM 1163 C C . ASN A 1 146 ? -10.055 -9.183 9.822 1.00 71.19 146 ASN A C 1
ATOM 1165 O O . ASN A 1 146 ? -10.368 -10.331 10.161 1.00 71.19 146 ASN A O 1
ATOM 1169 N N . GLN A 1 147 ? -10.943 -8.266 9.429 1.00 73.50 147 GLN A N 1
ATOM 1170 C CA . GLN A 1 147 ? -12.401 -8.419 9.385 1.00 73.50 147 GLN A CA 1
ATOM 1171 C C . GLN A 1 147 ? -13.023 -8.634 10.766 1.00 73.50 147 GLN A C 1
ATOM 1173 O O . GLN A 1 147 ? -13.951 -9.435 10.923 1.00 73.50 147 GLN A O 1
ATOM 1178 N N . ASP A 1 148 ? -12.488 -7.959 11.778 1.00 76.56 148 ASP A N 1
ATOM 1179 C CA . ASP A 1 148 ? -13.003 -8.005 13.145 1.00 76.56 148 ASP A CA 1
ATOM 1180 C C . ASP A 1 148 ? -14.030 -6.897 13.441 1.00 76.56 148 ASP A C 1
ATOM 1182 O O . ASP A 1 148 ? -14.539 -6.792 14.562 1.00 76.56 148 ASP A O 1
ATOM 1186 N N . GLY A 1 149 ? -14.365 -6.086 12.433 1.00 76.19 149 GLY A N 1
ATOM 1187 C CA . GLY A 1 149 ? -15.292 -4.969 12.532 1.00 76.19 149 GLY A CA 1
ATOM 1188 C C . GLY A 1 149 ? -14.674 -3.711 13.145 1.00 76.19 149 GLY A C 1
ATOM 1189 O O . GLY A 1 149 ? -15.416 -2.767 13.445 1.00 76.19 149 GLY A O 1
ATOM 1190 N N . LYS A 1 150 ? -13.350 -3.665 13.352 1.00 77.94 150 LYS A N 1
ATOM 1191 C CA . LYS A 1 150 ? -12.627 -2.511 13.902 1.00 77.94 150 LYS A CA 1
ATOM 1192 C C . LYS A 1 150 ? -11.700 -1.873 12.873 1.00 77.94 150 LYS A C 1
ATOM 1194 O O . LYS A 1 150 ? -11.072 -2.525 12.054 1.00 77.94 150 LYS A O 1
ATOM 1199 N N . ALA A 1 151 ? -11.624 -0.549 12.964 1.00 79.19 151 ALA A N 1
ATOM 1200 C CA . ALA A 1 151 ? -10.790 0.276 12.108 1.00 79.19 151 ALA A CA 1
ATOM 1201 C C . ALA A 1 151 ? -9.295 0.010 12.343 1.00 79.19 151 ALA A C 1
ATOM 1203 O O . ALA A 1 151 ? -8.811 0.165 13.465 1.00 79.19 151 ALA A O 1
ATOM 1204 N N . ASP A 1 152 ? -8.587 -0.294 11.265 1.00 81.81 152 ASP A N 1
ATOM 1205 C CA . ASP A 1 152 ? -7.141 -0.217 11.125 1.00 81.81 152 ASP A CA 1
ATOM 1206 C C . ASP A 1 152 ? -6.787 1.145 10.518 1.00 81.81 152 ASP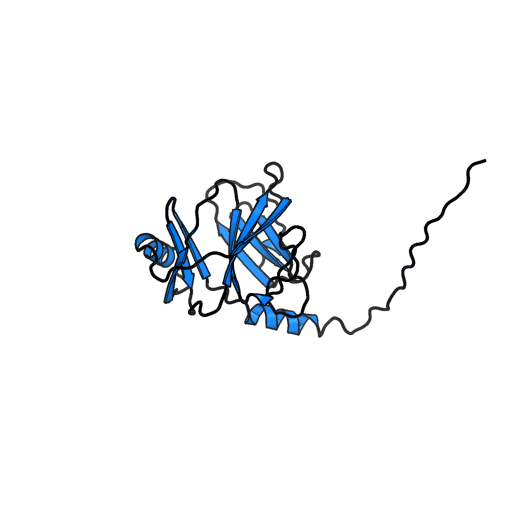 A C 1
ATOM 1208 O O . ASP A 1 152 ? -7.399 1.601 9.541 1.00 81.81 152 ASP A O 1
ATOM 1212 N N . PHE A 1 153 ? -5.825 1.821 11.136 1.00 80.56 153 PHE A N 1
ATOM 1213 C CA . PHE A 1 153 ? -5.513 3.218 10.868 1.00 80.56 153 PHE A CA 1
ATOM 1214 C C . PHE A 1 153 ? -4.325 3.327 9.927 1.00 80.56 153 PHE A C 1
ATOM 1216 O O . PHE A 1 153 ? -3.233 2.852 10.230 1.00 80.56 153 PHE A O 1
ATOM 1223 N N . LEU A 1 154 ? -4.565 3.974 8.792 1.00 82.88 154 LEU A N 1
ATOM 1224 C CA . LEU A 1 154 ? -3.556 4.261 7.786 1.00 82.88 154 LEU A CA 1
ATOM 1225 C C . LEU A 1 154 ? -2.804 5.532 8.152 1.00 82.88 154 LEU A C 1
ATOM 1227 O O . LEU A 1 154 ? -3.399 6.508 8.608 1.00 82.88 154 LEU A O 1
ATOM 1231 N N . ASP A 1 155 ? -1.503 5.512 7.924 1.00 84.00 155 ASP A N 1
ATOM 1232 C CA . ASP A 1 155 ? -0.618 6.612 8.255 1.00 84.00 155 ASP A CA 1
ATOM 1233 C C . ASP A 1 155 ? 0.549 6.652 7.273 1.00 84.00 155 ASP A C 1
ATOM 1235 O O . ASP A 1 155 ? 1.012 5.613 6.797 1.00 84.00 155 ASP A O 1
ATOM 1239 N N . MET A 1 156 ? 1.020 7.860 6.982 1.00 86.12 156 MET A N 1
ATOM 1240 C CA . MET A 1 156 ? 2.190 8.074 6.148 1.00 86.12 156 MET A CA 1
ATOM 1241 C C . MET A 1 156 ? 3.019 9.221 6.711 1.00 86.12 156 MET A C 1
ATOM 1243 O O . MET A 1 156 ? 2.472 10.231 7.154 1.00 86.12 156 MET A O 1
ATOM 1247 N N . CYS A 1 157 ? 4.335 9.059 6.678 1.00 86.69 157 CYS A N 1
ATOM 1248 C CA . CYS A 1 157 ? 5.288 10.095 7.049 1.00 86.69 157 CYS A CA 1
ATOM 1249 C C . CYS A 1 157 ? 6.534 10.025 6.157 1.00 86.69 157 CYS A C 1
ATOM 1251 O O . CYS A 1 157 ? 6.735 9.062 5.416 1.00 86.69 157 CYS A O 1
ATOM 1253 N N . TYR A 1 158 ? 7.380 11.041 6.244 1.00 87.88 158 TYR A N 1
ATOM 1254 C CA . TYR A 1 158 ? 8.644 11.166 5.540 1.00 87.88 158 TYR A CA 1
ATOM 1255 C C . TYR A 1 158 ? 9.795 11.215 6.538 1.00 87.88 158 TYR A C 1
ATOM 1257 O O . TYR A 1 158 ? 9.783 11.998 7.488 1.00 87.88 158 TYR A O 1
ATOM 1265 N N . SER A 1 159 ? 10.797 10.375 6.311 1.00 86.88 159 SER A N 1
ATOM 1266 C CA . SER A 1 159 ? 12.129 10.518 6.891 1.00 86.88 159 SER A CA 1
ATOM 1267 C C . SER A 1 159 ? 13.039 11.194 5.872 1.00 86.88 159 SER A C 1
ATOM 1269 O O . SER A 1 159 ? 12.663 11.326 4.710 1.00 86.88 159 SER A O 1
ATOM 1271 N N . SER A 1 160 ? 14.265 11.541 6.268 1.00 81.81 160 SER A N 1
ATOM 1272 C CA . SER A 1 160 ? 15.284 12.048 5.338 1.00 81.81 160 SER A CA 1
ATOM 1273 C C . SER A 1 160 ? 15.666 11.065 4.226 1.00 81.81 160 SER A C 1
ATOM 1275 O O . SER A 1 160 ? 16.345 11.461 3.288 1.00 81.81 160 SER A O 1
ATOM 1277 N N . GLU A 1 161 ? 15.298 9.788 4.347 1.00 78.38 161 GLU A N 1
ATOM 1278 C CA . GLU A 1 161 ? 15.670 8.738 3.394 1.00 78.38 161 GLU A CA 1
ATOM 1279 C C . GLU A 1 161 ? 14.500 8.317 2.494 1.00 78.38 161 GLU A C 1
ATOM 1281 O O . GLU A 1 161 ? 14.713 7.651 1.480 1.00 78.38 161 GLU A O 1
ATOM 1286 N N . GLY A 1 162 ? 13.261 8.693 2.830 1.00 82.94 162 GLY A N 1
ATOM 1287 C CA . GLY A 1 162 ? 12.107 8.294 2.037 1.00 82.94 162 GLY A CA 1
ATOM 1288 C C . GLY A 1 162 ? 10.752 8.452 2.714 1.00 82.94 162 GLY A C 1
ATOM 1289 O O . GLY A 1 162 ? 10.616 9.066 3.772 1.00 82.94 162 GLY A O 1
ATOM 1290 N N . SER A 1 163 ? 9.726 7.884 2.081 1.00 85.00 163 SER A N 1
ATOM 1291 C CA . SER A 1 163 ? 8.367 7.820 2.623 1.00 85.00 163 SER A CA 1
ATOM 1292 C C . SER A 1 163 ? 8.115 6.492 3.327 1.00 85.00 163 SER A C 1
ATOM 1294 O O . SER A 1 163 ? 8.505 5.439 2.821 1.00 85.00 163 SER A O 1
ATOM 1296 N N . HIS A 1 164 ? 7.398 6.542 4.443 1.00 86.69 164 HIS A N 1
ATOM 1297 C CA . HIS A 1 164 ? 7.022 5.393 5.254 1.00 86.69 164 HIS A CA 1
ATOM 1298 C C . HIS A 1 164 ? 5.505 5.292 5.307 1.00 86.69 164 HIS A C 1
ATOM 1300 O O . HIS A 1 164 ? 4.838 6.224 5.756 1.00 86.69 164 HIS A O 1
ATOM 1306 N N . PHE A 1 165 ? 4.969 4.151 4.890 1.00 85.56 165 PHE A N 1
ATOM 1307 C CA . PHE A 1 165 ? 3.557 3.824 5.023 1.00 85.56 165 PHE A CA 1
ATOM 1308 C C . PHE A 1 165 ? 3.361 2.835 6.154 1.00 85.56 165 PHE A C 1
ATOM 1310 O O . PHE A 1 165 ? 4.072 1.837 6.260 1.00 85.56 165 PHE A O 1
ATOM 1317 N N . ASN A 1 166 ? 2.383 3.122 7.003 1.00 86.00 166 ASN A N 1
ATOM 1318 C CA . ASN A 1 166 ? 2.115 2.354 8.199 1.00 86.00 166 ASN A CA 1
ATOM 1319 C C . ASN A 1 166 ? 0.631 2.023 8.318 1.00 86.00 166 ASN A C 1
ATOM 1321 O O . ASN A 1 166 ? -0.249 2.806 7.952 1.00 86.00 166 ASN A O 1
ATOM 1325 N N . ILE A 1 167 ? 0.370 0.864 8.915 1.00 84.44 167 ILE A N 1
ATOM 1326 C CA . ILE A 1 167 ? -0.966 0.458 9.338 1.00 84.44 167 ILE A CA 1
ATOM 1327 C C . ILE A 1 167 ? -0.917 0.163 10.832 1.00 84.44 167 ILE A C 1
ATOM 1329 O O . ILE A 1 167 ? -0.121 -0.664 11.280 1.00 84.44 167 ILE A O 1
ATOM 1333 N N . TRP A 1 168 ? -1.785 0.826 11.588 1.00 84.94 168 TRP A N 1
ATOM 1334 C CA . TRP A 1 168 ? -1.841 0.777 13.045 1.00 84.94 168 TRP A CA 1
ATOM 1335 C C . TRP A 1 168 ? -3.164 0.201 13.556 1.00 84.94 168 TRP A C 1
ATOM 1337 O O . TRP A 1 168 ? -4.204 0.298 12.906 1.00 84.94 168 TRP A O 1
ATOM 1347 N N . ASP A 1 169 ? -3.137 -0.331 14.774 1.00 78.62 169 ASP A N 1
ATOM 1348 C CA . ASP A 1 169 ? -4.309 -0.851 15.485 1.00 78.62 169 ASP A CA 1
ATOM 1349 C C . ASP A 1 169 ? -5.351 0.211 15.843 1.00 78.62 169 ASP A C 1
ATOM 1351 O O . ASP A 1 169 ? -6.537 -0.104 15.988 1.00 78.62 169 ASP A O 1
ATOM 1355 N N . SER A 1 170 ? -4.887 1.443 16.059 1.00 77.81 170 SER A N 1
ATOM 1356 C CA . SER A 1 170 ? -5.683 2.577 16.504 1.00 77.81 170 SER A CA 1
ATOM 1357 C C . SER A 1 170 ? -4.981 3.914 16.222 1.00 77.81 170 SER A C 1
ATOM 1359 O O . SER A 1 170 ? -3.780 3.975 15.955 1.00 77.81 170 SER A O 1
ATOM 1361 N N . SER A 1 171 ? -5.720 5.023 16.321 1.00 76.75 171 SER A N 1
ATOM 1362 C CA . SER A 1 171 ? -5.204 6.381 16.070 1.00 76.75 171 SER A CA 1
ATOM 1363 C C . SER A 1 171 ? -4.084 6.827 17.017 1.00 76.75 171 SER A C 1
ATOM 1365 O O . SER A 1 171 ? -3.360 7.771 16.712 1.00 76.75 171 SER A O 1
ATOM 1367 N N . ASN A 1 172 ? -3.922 6.166 18.166 1.00 81.50 172 ASN A N 1
ATOM 1368 C CA . ASN A 1 172 ? -2.839 6.458 19.105 1.00 81.50 172 ASN A CA 1
ATOM 1369 C C . ASN A 1 172 ? -1.506 5.777 18.718 1.00 81.50 172 ASN A C 1
ATOM 1371 O O . ASN A 1 172 ? -0.502 6.010 19.396 1.00 81.50 172 ASN A O 1
ATOM 1375 N N . LYS A 1 173 ? -1.486 4.981 17.633 1.00 83.19 173 LYS A N 1
ATOM 1376 C CA . LYS A 1 173 ? -0.304 4.299 17.083 1.00 83.19 173 LYS A CA 1
ATOM 1377 C C . LYS A 1 173 ? 0.429 3.458 18.140 1.00 83.19 173 LYS A C 1
ATOM 1379 O O . LYS A 1 173 ? 1.632 3.633 18.348 1.00 83.19 173 LYS A O 1
ATOM 1384 N N . LYS A 1 174 ? -0.307 2.611 18.871 1.00 82.12 174 LYS A N 1
ATOM 1385 C CA . LYS A 1 174 ? 0.258 1.735 19.914 1.00 82.12 174 LYS A CA 1
ATOM 1386 C C . LYS A 1 174 ? 0.861 0.464 19.342 1.00 82.12 174 LYS A C 1
ATOM 1388 O O . LYS A 1 174 ? 1.904 0.031 19.823 1.00 82.12 174 LYS A O 1
ATOM 1393 N N . VAL A 1 175 ? 0.209 -0.134 18.350 1.00 82.88 175 VAL A N 1
ATOM 1394 C CA . VAL A 1 175 ? 0.636 -1.396 17.753 1.00 82.88 175 VAL A CA 1
ATOM 1395 C C . VAL A 1 175 ? 0.648 -1.274 16.239 1.00 82.88 175 VAL A C 1
ATOM 1397 O O . VAL A 1 175 ? -0.368 -0.956 15.619 1.00 82.88 175 VAL A O 1
ATOM 1400 N N . LYS A 1 176 ? 1.812 -1.541 15.644 1.00 85.12 176 LYS A N 1
ATOM 1401 C CA . LYS A 1 176 ? 1.995 -1.540 14.196 1.00 85.12 176 LYS A CA 1
ATOM 1402 C C . LYS A 1 176 ? 1.645 -2.911 13.623 1.00 85.12 176 LYS A C 1
ATOM 1404 O O . LYS A 1 176 ? 2.114 -3.934 14.118 1.00 85.12 176 LYS A O 1
ATOM 1409 N N . PHE A 1 177 ? 0.823 -2.937 12.582 1.00 78.25 177 PHE A N 1
ATOM 1410 C CA . PHE A 1 177 ? 0.511 -4.148 11.821 1.00 78.25 177 PHE A CA 1
ATOM 1411 C C . PHE A 1 177 ? 1.381 -4.282 10.580 1.00 78.25 177 PHE A C 1
ATOM 1413 O O . PHE A 1 177 ? 1.778 -5.397 10.243 1.00 78.25 177 PHE A O 1
ATOM 1420 N N . TYR A 1 178 ? 1.674 -3.155 9.930 1.00 78.94 178 TYR A N 1
ATOM 1421 C CA . TYR A 1 178 ? 2.435 -3.106 8.691 1.00 78.94 178 TYR A CA 1
ATOM 1422 C C . TYR A 1 178 ? 3.308 -1.864 8.616 1.00 78.94 178 TYR A C 1
ATOM 1424 O O . TYR A 1 178 ? 2.913 -0.796 9.091 1.00 78.94 178 TYR A O 1
ATOM 1432 N N . HIS A 1 179 ? 4.448 -2.032 7.957 1.00 82.88 179 HIS A N 1
ATOM 1433 C CA . HIS A 1 179 ? 5.346 -0.978 7.530 1.00 82.88 179 HIS A CA 1
ATOM 1434 C C . HIS A 1 179 ? 5.818 -1.287 6.103 1.00 82.88 179 HIS A C 1
ATOM 1436 O O . HIS A 1 179 ? 6.179 -2.424 5.808 1.00 82.88 179 HIS A O 1
ATOM 1442 N N . ASP A 1 180 ? 5.807 -0.282 5.231 1.00 78.56 180 ASP A N 1
ATOM 1443 C CA . ASP A 1 180 ? 6.554 -0.282 3.970 1.00 78.56 180 ASP A CA 1
ATOM 1444 C C . ASP A 1 180 ? 7.339 1.022 3.858 1.00 78.56 180 ASP A C 1
ATOM 1446 O O . ASP A 1 180 ? 6.932 2.059 4.398 1.00 78.56 180 ASP A O 1
ATOM 1450 N N . ALA A 1 181 ? 8.455 0.979 3.140 1.00 79.25 181 ALA A N 1
ATOM 1451 C CA . ALA A 1 181 ? 9.294 2.144 2.913 1.00 79.25 181 ALA A CA 1
ATOM 1452 C C . ALA A 1 181 ? 9.679 2.256 1.440 1.00 79.25 181 ALA A C 1
ATOM 1454 O O . ALA A 1 181 ? 10.088 1.282 0.805 1.00 79.25 181 ALA A O 1
ATOM 1455 N N . ILE A 1 182 ? 9.584 3.474 0.916 1.00 76.75 182 ILE A N 1
ATOM 1456 C CA . ILE A 1 182 ? 10.067 3.828 -0.417 1.00 76.75 182 ILE A CA 1
ATOM 1457 C C . ILE A 1 182 ? 11.177 4.850 -0.239 1.00 76.75 182 ILE A C 1
ATOM 1459 O O . ILE A 1 182 ? 10.935 5.939 0.281 1.00 76.75 182 ILE A O 1
ATOM 1463 N N . TYR A 1 183 ? 12.378 4.497 -0.692 1.00 77.44 183 TYR A N 1
ATOM 1464 C CA . TYR A 1 183 ? 13.507 5.419 -0.733 1.00 77.44 183 TYR A CA 1
ATOM 1465 C C . TYR A 1 183 ? 13.280 6.487 -1.797 1.00 77.44 183 TYR A C 1
ATOM 1467 O O . TYR A 1 183 ? 12.919 6.170 -2.933 1.00 77.44 183 TYR A O 1
ATOM 1475 N N . LEU A 1 184 ? 13.510 7.741 -1.424 1.00 74.75 184 LEU A N 1
ATOM 1476 C CA . LEU A 1 184 ? 13.391 8.887 -2.319 1.00 74.75 184 LEU A CA 1
ATOM 1477 C C . LEU A 1 184 ? 14.787 9.449 -2.582 1.00 74.75 184 LEU A C 1
ATOM 1479 O O . LEU A 1 184 ? 15.616 9.533 -1.681 1.00 74.75 184 LEU A O 1
ATOM 1483 N N . ASP A 1 185 ? 15.063 9.812 -3.830 1.00 71.12 185 ASP A N 1
ATOM 1484 C CA . ASP A 1 185 ? 16.353 10.351 -4.273 1.00 71.12 185 ASP A CA 1
ATOM 1485 C C . ASP A 1 185 ? 16.444 11.882 -4.134 1.00 71.12 185 ASP A C 1
ATOM 1487 O O . ASP A 1 185 ? 17.316 12.522 -4.724 1.00 71.12 185 ASP A O 1
ATOM 1491 N N . PHE A 1 186 ? 15.556 12.469 -3.331 1.00 74.69 186 PHE A N 1
ATOM 1492 C CA . PHE A 1 186 ? 15.476 13.895 -3.044 1.00 74.69 186 PHE A CA 1
ATOM 1493 C C . PHE A 1 186 ? 15.179 14.148 -1.563 1.00 74.69 186 PHE A C 1
ATOM 1495 O O . PHE A 1 186 ? 14.580 13.315 -0.882 1.00 74.69 186 PHE A O 1
ATOM 1502 N N . ASP A 1 187 ? 15.574 15.328 -1.085 1.00 75.94 187 ASP A N 1
ATOM 1503 C CA . ASP A 1 187 ? 15.347 15.739 0.298 1.00 75.94 187 ASP A CA 1
ATOM 1504 C C . ASP A 1 187 ? 13.852 15.938 0.587 1.00 75.94 187 ASP A C 1
ATOM 1506 O O . ASP A 1 187 ? 13.120 16.581 -0.170 1.00 75.94 187 ASP A O 1
ATOM 1510 N N . THR A 1 188 ? 13.415 15.430 1.732 1.00 75.88 188 THR A N 1
ATOM 1511 C CA . THR A 1 188 ? 12.041 15.516 2.233 1.00 75.88 188 THR A CA 1
ATOM 1512 C C . THR A 1 188 ? 11.984 16.275 3.558 1.00 75.88 188 THR A C 1
ATOM 1514 O O . THR A 1 188 ? 12.962 16.380 4.305 1.00 75.88 188 THR A O 1
ATOM 1517 N N . ILE A 1 189 ? 10.800 16.798 3.887 1.00 80.00 189 ILE A N 1
ATOM 1518 C CA . ILE A 1 189 ? 10.534 17.349 5.217 1.00 80.00 189 ILE A CA 1
ATOM 1519 C C . ILE A 1 189 ? 10.372 16.176 6.181 1.00 80.00 189 ILE A C 1
ATOM 1521 O O . ILE A 1 189 ? 9.368 15.470 6.134 1.00 80.00 189 ILE A O 1
ATOM 1525 N N . ASN A 1 190 ? 11.358 15.972 7.057 1.00 86.56 190 ASN A N 1
ATOM 1526 C CA . ASN A 1 190 ? 11.281 14.910 8.052 1.00 86.56 190 ASN A CA 1
ATOM 1527 C C . ASN A 1 190 ? 10.150 15.196 9.056 1.00 86.56 190 ASN A C 1
ATOM 1529 O O . ASN A 1 190 ? 10.242 16.129 9.859 1.00 86.56 190 ASN A O 1
ATOM 1533 N N . ASN A 1 191 ? 9.102 14.377 9.010 1.00 88.12 191 ASN A N 1
ATOM 1534 C CA . ASN A 1 191 ? 7.967 14.412 9.928 1.00 88.12 191 ASN A CA 1
ATOM 1535 C C . ASN A 1 191 ? 7.658 13.039 10.558 1.00 88.12 191 ASN A C 1
ATOM 1537 O O . ASN A 1 191 ? 6.671 12.912 11.284 1.00 88.12 191 ASN A O 1
ATOM 1541 N N . CYS A 1 192 ? 8.502 12.028 10.330 1.00 88.38 192 CYS A N 1
ATOM 1542 C CA . CYS A 1 192 ? 8.405 10.743 11.018 1.00 88.38 192 CYS A CA 1
ATOM 1543 C C . CYS A 1 192 ? 8.935 10.818 12.459 1.00 88.38 192 CYS A C 1
ATOM 1545 O O . CYS A 1 192 ? 9.923 11.490 12.759 1.00 88.38 192 CYS A O 1
ATOM 1547 N N . GLN A 1 193 ? 8.332 10.037 13.353 1.00 89.00 193 GLN A N 1
ATOM 1548 C CA . GLN A 1 193 ? 8.932 9.650 14.629 1.00 89.00 193 GLN A CA 1
ATOM 1549 C C . GLN A 1 193 ? 9.659 8.307 14.495 1.00 89.00 193 GLN A C 1
ATOM 1551 O O . GLN A 1 193 ? 9.384 7.527 13.588 1.00 89.00 193 GLN A O 1
ATOM 1556 N N . GLU A 1 194 ? 10.544 7.986 15.441 1.00 85.69 194 GLU A N 1
ATOM 1557 C CA . GLU A 1 194 ? 11.324 6.734 15.429 1.00 85.69 194 GLU A CA 1
ATOM 1558 C C . GLU A 1 194 ? 10.458 5.471 15.306 1.00 85.69 194 GLU A C 1
ATOM 1560 O O . GLU A 1 194 ? 10.759 4.539 14.556 1.00 85.69 194 GLU A O 1
ATOM 1565 N N . LYS A 1 195 ? 9.309 5.469 15.986 1.00 85.50 195 LYS A N 1
ATOM 1566 C CA . LYS A 1 195 ? 8.335 4.377 15.905 1.00 85.50 195 LYS A CA 1
ATOM 1567 C C . LYS A 1 195 ? 7.743 4.192 14.504 1.00 85.50 195 LYS A C 1
ATOM 1569 O O . LYS A 1 195 ? 7.277 3.099 14.195 1.00 85.50 195 LYS A O 1
ATOM 1574 N N . ASP A 1 196 ? 7.738 5.220 13.656 1.00 86.00 196 ASP A N 1
ATOM 1575 C CA . ASP A 1 196 ? 7.070 5.193 12.353 1.00 86.00 196 ASP A CA 1
ATOM 1576 C C . ASP A 1 196 ? 7.906 4.475 11.282 1.00 86.00 196 ASP A C 1
ATOM 1578 O O . ASP A 1 196 ? 7.330 3.934 10.343 1.00 86.00 196 ASP A O 1
ATOM 1582 N N . TYR A 1 197 ? 9.222 4.343 11.469 1.00 82.06 197 TYR A N 1
ATOM 1583 C CA . TYR A 1 197 ? 10.102 3.552 10.593 1.00 82.06 197 TYR A CA 1
ATOM 1584 C C . TYR A 1 197 ? 10.690 2.297 11.257 1.00 82.06 197 TYR A C 1
ATOM 1586 O O . TYR A 1 197 ? 11.467 1.580 10.638 1.00 82.06 197 TYR A O 1
ATOM 1594 N N . SER A 1 198 ? 10.317 2.017 12.509 1.00 79.88 198 SER A N 1
ATOM 1595 C CA . SER A 1 198 ? 10.641 0.751 13.176 1.00 79.88 198 SER A CA 1
ATOM 1596 C C . SER A 1 198 ? 9.783 -0.397 12.629 1.00 79.88 198 SER A C 1
ATOM 1598 O O . SER A 1 198 ? 8.573 -0.225 12.454 1.00 79.88 198 SER A O 1
ATOM 1600 N N . GLU A 1 199 ? 10.390 -1.563 12.403 1.00 70.31 199 GLU A N 1
ATOM 1601 C CA . GLU A 1 199 ? 9.686 -2.777 11.961 1.00 70.31 199 GLU A CA 1
ATOM 1602 C C . GLU A 1 199 ? 8.634 -3.260 13.000 1.00 70.31 199 GLU A C 1
ATOM 1604 O O . GLU A 1 199 ? 8.838 -3.046 14.203 1.00 70.31 199 GLU A O 1
ATOM 1609 N N . PRO A 1 200 ? 7.507 -3.880 12.573 1.00 66.62 200 PRO A N 1
ATOM 1610 C CA . PRO A 1 200 ? 6.430 -4.376 13.451 1.00 66.62 200 PRO A CA 1
ATOM 1611 C C . PRO A 1 200 ? 6.752 -5.576 14.360 1.00 66.62 200 PRO A C 1
ATOM 1613 O O . PRO A 1 200 ? 7.667 -6.373 14.070 1.00 66.62 200 PRO A O 1
#

Organism: NCBI:txid1977882

Sequence (200 aa):
MMFLISCTSYEDEIPVESVQKNYDSNRIEQSKNKIDYTIGRVQFLNSSCIGSVKPINNLIPILIEFDLDDESGNVKNIGYRRVKINSSPDNECVKALNRSSVERNFSYFYGLDEKIESGVVDYFIVGEEKMILKQKNGQPLALDLNQDGKADFLDMCYSSEGSHFNIWDSSNKKVKFYHDAIYLDFDTINNCQEKDYSEP

pLDDT: mean 70.64, std 18.02, range [20.83, 90.06]

Secondary structure (DSSP, 8-state):
-----------------SSHHHHHHHHHHHHHHH----EEEEEETTEEEEEESS---SPEEEEEEEEE-TTT--EEEEEEEE--EES---HHHHHHHHHH-TTT---EEEEE--PPPTT-EEEEEEE-GGGEEEEETTEEEEE-SS-SS-PBEEEEEEETTEEEEEEESSTT--SEEEEEEEE-SS-------HHHHS--